Protein AF-A0A1M5YAW7-F1 (afdb_monomer_lite)

Foldseek 3Di:
DVVVVVVVVVVVVVVCVVPVPPPVPDDDDDPDPPCPDPVVLLVCCLVVVPPVSVLVVLVVLLVLVVVLVLLVVLLQDDLVVADFDFDFPPQFPPDWAADQVVQLVVLLVSLCVPHVVCLLVSLLVSLVVSCVRRPPLLLDDDCDPPRSQNVSQVSQLVVQVVSQVVVCVVVVNLDHDDPCLSDGDQDQPCPDVLLVLSVCSVCVSPDPLSVQLVVQDDDSVVLSVVWAKDQDPVPRTIHTGPSSRSSVVNSVSSSVSSNCSQVPPCRHNSNSSVSSVVVSVVSRSVVVVVSVVVVVVSSD

Secondary structure (DSSP, 8-state):
--HHHHHHHHHHHHHHHHSSTTGGGT--S--------HHHHHHHHHHH--HHHHHHHHHHHTTHHHHHHHHHHHS---GGG-PPP----TTTTT--BSSHHHHHHHHHHHHHHHTGGGHHHHHHHHHHHHIIIIIHHHH---SSTT-HHHHHHHHHHHHHHHHHHHHHHHTTTSS---GGGG-------SSSTT-HHHHHHHTTTTSHHHHHHHHHSPPGGGGGGGSEEEE-TTT--EEEE-HHHHHHHHHHHHHHHHHHHHT-TTTSHHHHHHHHHHHHHHHHHHHHHHHHHHHHHH--

pLDDT: mean 77.39, std 19.82, range [23.66, 96.44]

Radius of gyration: 29.36 Å; chains: 1; bounding box: 66×38×88 Å

Sequence (300 aa):
MLEVIMESEQSTIDDCMFRGECLNGIFGDGNEEIAIDMSDYIVSYLKNRNKEDLLGYIGRSIEGPKILESISKSSIFRGEEYVTPTYNGVDEWRFKYESYQAAMQGGLDEFNKLIYSRRESIIESILAQYKHKCMRSYLYYDEVKGNLYFDINEKIKKTLTTLRLYINNLTNGKIVLEDSFNEFVVKPNFEEAECSGINKLRKLEEGDFKKRILSGLEDISWYDIFIDVDQDRDTGLYCYGHLDKVCRYFGDHIIMEIDKALNDANHGVNALLVETFDKFNEDIRNELELKFRIIDNYLK

Organism: NCBI:txid1121306

Structure (mmCIF, N/CA/C/O backbone):
data_AF-A0A1M5YAW7-F1
#
_entry.id   AF-A0A1M5YAW7-F1
#
loop_
_atom_site.group_PDB
_atom_site.id
_atom_site.type_symbol
_atom_site.label_atom_id
_atom_site.label_alt_id
_atom_site.label_comp_id
_atom_site.label_asym_id
_atom_site.label_entity_id
_atom_site.label_seq_id
_atom_site.pdbx_PDB_ins_code
_atom_site.Cartn_x
_atom_site.Cartn_y
_atom_site.Cartn_z
_atom_site.occupancy
_atom_site.B_iso_or_equiv
_atom_site.auth_seq_id
_atom_site.auth_comp_id
_atom_site.auth_asym_id
_atom_site.auth_atom_id
_atom_site.pdbx_PDB_model_num
ATOM 1 N N . MET A 1 1 ? 3.749 24.441 48.014 1.00 40.81 1 MET A N 1
ATOM 2 C CA . MET A 1 1 ? 5.036 24.179 47.321 1.00 40.81 1 MET A CA 1
ATOM 3 C C . MET A 1 1 ? 5.207 22.706 46.939 1.00 40.81 1 MET A C 1
ATOM 5 O O . MET A 1 1 ? 5.886 22.452 45.962 1.00 40.81 1 MET A O 1
ATOM 9 N N . LEU A 1 2 ? 4.554 21.760 47.636 1.00 23.66 2 LEU A N 1
ATOM 10 C CA . LEU A 1 2 ? 4.441 20.351 47.216 1.00 23.66 2 LEU A CA 1
ATOM 11 C C . LEU A 1 2 ? 3.305 20.089 46.201 1.00 23.66 2 LEU A C 1
ATOM 13 O O . LEU A 1 2 ? 3.410 19.157 45.421 1.00 23.66 2 LEU A O 1
ATOM 17 N N . GLU A 1 3 ? 2.276 20.942 46.136 1.00 26.42 3 GLU A N 1
ATOM 18 C CA . GLU A 1 3 ? 1.172 20.799 45.160 1.00 26.42 3 GLU A CA 1
ATOM 19 C C . GLU A 1 3 ? 1.549 21.176 43.718 1.00 26.42 3 GLU A C 1
ATOM 21 O O . GLU A 1 3 ? 0.963 20.661 42.779 1.00 26.42 3 GLU A O 1
ATOM 26 N N . VAL A 1 4 ? 2.576 22.009 43.515 1.00 30.44 4 VAL A N 1
ATOM 27 C CA . VAL A 1 4 ? 2.958 22.488 42.168 1.00 30.44 4 VAL A CA 1
ATOM 28 C C . VAL A 1 4 ? 3.846 21.481 41.420 1.00 30.44 4 VAL A C 1
ATOM 30 O O . VAL A 1 4 ? 3.965 21.551 40.204 1.00 30.44 4 VAL A O 1
ATOM 33 N N . ILE A 1 5 ? 4.449 20.517 42.125 1.00 30.25 5 ILE A N 1
ATOM 34 C CA . ILE A 1 5 ? 5.308 19.489 41.510 1.00 30.25 5 ILE A CA 1
ATOM 35 C C . ILE A 1 5 ? 4.466 18.297 41.014 1.00 30.25 5 ILE A C 1
ATOM 37 O O . ILE A 1 5 ? 4.790 17.702 39.991 1.00 30.25 5 ILE A O 1
ATOM 41 N N . MET A 1 6 ? 3.330 18.009 41.662 1.00 29.33 6 MET A N 1
ATOM 42 C CA . MET A 1 6 ? 2.438 16.915 41.255 1.00 29.33 6 MET A CA 1
ATOM 43 C C . MET A 1 6 ? 1.630 17.225 39.985 1.00 29.33 6 MET A C 1
ATOM 45 O O . MET A 1 6 ? 1.402 16.328 39.179 1.00 29.33 6 MET A O 1
ATOM 49 N N . GLU A 1 7 ? 1.248 18.483 39.752 1.00 34.22 7 GLU A N 1
ATOM 50 C CA . GLU A 1 7 ? 0.507 18.855 38.535 1.00 34.22 7 GLU A CA 1
ATOM 51 C C . GLU A 1 7 ? 1.392 18.867 37.277 1.00 34.22 7 GLU A C 1
ATOM 53 O O . GLU A 1 7 ? 0.901 18.598 36.181 1.00 34.22 7 GLU A O 1
ATOM 58 N N . SER A 1 8 ? 2.707 19.095 37.412 1.00 32.06 8 SER A N 1
ATOM 59 C CA . SER A 1 8 ? 3.619 19.032 36.261 1.00 32.06 8 SER A CA 1
ATOM 60 C C . SER A 1 8 ? 3.955 17.598 35.841 1.00 32.06 8 SER A C 1
ATOM 62 O O . SER A 1 8 ? 4.141 17.336 34.656 1.00 32.06 8 SER A O 1
ATOM 64 N N . GLU A 1 9 ? 3.992 16.647 36.780 1.00 29.66 9 GLU A N 1
ATOM 65 C CA . GLU A 1 9 ? 4.301 15.244 36.469 1.00 29.66 9 GLU A CA 1
ATOM 66 C C . GLU A 1 9 ? 3.091 14.503 35.874 1.00 29.66 9 GLU A C 1
ATOM 68 O O . GLU A 1 9 ? 3.264 13.723 34.938 1.00 29.66 9 GLU A O 1
ATOM 73 N N . GLN A 1 10 ? 1.864 14.820 36.307 1.00 35.00 10 GLN A N 1
ATOM 74 C CA . GLN A 1 10 ? 0.637 14.224 35.757 1.00 35.00 10 GLN A CA 1
ATOM 75 C C . GLN A 1 10 ? 0.429 14.590 34.275 1.00 35.00 10 GLN A C 1
ATOM 77 O O . GLN A 1 10 ? 0.193 13.712 33.451 1.00 35.00 10 GLN A O 1
ATOM 82 N N . SER A 1 11 ? 0.644 15.861 33.911 1.00 35.50 11 SER A N 1
ATOM 83 C CA . SER A 1 11 ? 0.565 16.329 32.517 1.00 35.50 11 SER A CA 1
ATOM 84 C C . SER A 1 11 ? 1.584 15.650 31.600 1.00 35.50 11 SER A C 1
ATOM 86 O O . SER A 1 11 ? 1.314 15.483 30.415 1.00 35.50 11 SER A O 1
ATOM 88 N N . THR A 1 12 ? 2.749 15.265 32.128 1.00 34.69 12 THR A N 1
ATOM 89 C CA . THR A 1 12 ? 3.796 14.621 31.322 1.00 34.69 12 THR A CA 1
ATOM 90 C C . THR A 1 12 ? 3.540 13.117 31.175 1.00 34.69 12 THR A C 1
ATOM 92 O O . THR A 1 12 ? 3.910 12.523 30.169 1.00 34.69 12 THR A O 1
ATOM 95 N N . ILE A 1 13 ? 2.869 12.492 32.148 1.00 31.97 13 ILE A N 1
ATOM 96 C CA . ILE A 1 13 ? 2.453 11.083 32.089 1.00 31.97 13 ILE A CA 1
ATOM 97 C C . ILE A 1 13 ? 1.266 10.901 31.135 1.00 31.97 13 ILE A C 1
ATOM 99 O O . ILE A 1 13 ? 1.257 9.942 30.359 1.00 31.97 13 ILE A O 1
ATOM 103 N N . ASP A 1 14 ? 0.321 11.841 31.136 1.00 34.03 14 ASP A N 1
ATOM 104 C CA . ASP A 1 14 ? -0.835 11.815 30.239 1.00 34.03 14 ASP A CA 1
ATOM 105 C C . ASP A 1 14 ? -0.417 12.022 28.769 1.00 34.03 14 ASP A C 1
ATOM 107 O O . ASP A 1 14 ? -0.911 11.309 27.896 1.00 34.03 14 ASP A O 1
ATOM 111 N N . ASP A 1 15 ? 0.582 12.873 28.491 1.00 32.06 15 ASP A N 1
ATOM 112 C CA . ASP A 1 15 ? 1.146 13.040 27.138 1.00 32.06 15 ASP A CA 1
ATOM 113 C C . ASP A 1 15 ? 2.043 11.860 26.701 1.00 32.06 15 ASP A C 1
ATOM 115 O O . ASP A 1 15 ? 2.038 11.465 25.530 1.00 32.06 15 ASP A O 1
ATOM 119 N N . CYS A 1 16 ? 2.788 11.237 27.624 1.00 29.78 16 CYS A N 1
ATOM 120 C CA . CYS A 1 16 ? 3.664 10.097 27.317 1.00 29.78 16 CYS A CA 1
ATOM 121 C C . CYS A 1 16 ? 2.900 8.781 27.085 1.00 29.78 16 CYS A C 1
ATOM 123 O O . CYS A 1 16 ? 3.338 7.953 26.281 1.00 29.78 16 CYS A O 1
ATOM 125 N N . MET A 1 17 ? 1.745 8.583 27.732 1.00 34.00 17 MET A N 1
ATOM 126 C CA . MET A 1 17 ? 0.842 7.465 27.413 1.00 34.00 17 MET A CA 1
ATOM 127 C C . MET A 1 17 ? 0.119 7.657 26.070 1.00 34.00 17 MET A C 1
ATOM 129 O O . MET A 1 17 ? -0.308 6.672 25.468 1.00 34.00 17 MET A O 1
ATOM 133 N N . PHE A 1 18 ? 0.038 8.893 25.568 1.00 34.88 18 PHE A N 1
ATOM 134 C CA . PHE A 1 18 ? -0.664 9.243 24.331 1.00 34.88 18 PHE A CA 1
ATOM 135 C C . PHE A 1 18 ? 0.151 9.045 23.042 1.00 34.88 18 PHE A C 1
ATOM 137 O O . PHE A 1 18 ? -0.439 8.979 21.969 1.00 34.88 18 PHE A O 1
ATOM 144 N N . ARG A 1 19 ? 1.487 8.921 23.115 1.00 32.38 19 ARG A N 1
ATOM 145 C CA . ARG A 1 19 ? 2.361 8.778 21.925 1.00 32.38 19 ARG A CA 1
ATOM 146 C C . ARG A 1 19 ? 3.026 7.414 21.751 1.00 32.38 19 ARG A C 1
ATOM 148 O O . ARG A 1 19 ? 3.725 7.200 20.770 1.00 32.38 19 ARG A O 1
ATOM 155 N N . GLY A 1 20 ? 2.851 6.484 22.688 1.00 35.81 20 GLY A N 1
ATOM 156 C CA . GLY A 1 20 ? 3.487 5.161 22.609 1.00 35.81 20 GLY A CA 1
ATOM 157 C C . GLY A 1 20 ? 5.023 5.166 22.732 1.00 35.81 20 GLY A C 1
ATOM 158 O O . GLY A 1 20 ? 5.642 4.117 22.584 1.00 35.81 20 GLY A O 1
ATOM 159 N N . GLU A 1 21 ? 5.656 6.301 23.045 1.00 33.25 21 GLU A N 1
ATOM 160 C CA . GLU A 1 21 ? 7.123 6.442 23.032 1.00 33.25 21 GLU A CA 1
ATOM 161 C C . GLU A 1 21 ? 7.819 5.984 24.333 1.00 33.25 21 GLU A C 1
ATOM 163 O O . GLU A 1 21 ? 9.039 5.825 24.353 1.00 33.25 21 GLU A O 1
ATOM 168 N N . CYS A 1 22 ? 7.086 5.683 25.414 1.00 31.61 22 CYS A N 1
ATOM 169 C CA . CYS A 1 22 ? 7.689 5.312 26.707 1.00 31.61 22 CYS A CA 1
ATOM 170 C C . CYS A 1 22 ? 7.663 3.817 27.076 1.00 31.61 22 CYS A C 1
ATOM 172 O O . CYS A 1 22 ? 8.074 3.470 28.183 1.00 31.61 22 CYS A O 1
ATOM 174 N N . LEU A 1 23 ? 7.242 2.902 26.196 1.00 34.38 23 LEU A N 1
ATOM 175 C CA . LEU A 1 23 ? 7.190 1.472 26.557 1.00 34.38 23 LEU A CA 1
ATOM 176 C C . LEU A 1 23 ? 8.491 0.689 26.310 1.00 34.38 23 LEU A C 1
ATOM 178 O O . LEU A 1 23 ? 8.625 -0.420 26.819 1.00 34.38 23 LEU A O 1
ATOM 182 N N . ASN A 1 24 ? 9.494 1.274 25.649 1.00 32.72 24 ASN A N 1
ATOM 183 C CA . ASN A 1 24 ? 10.768 0.587 25.383 1.00 32.72 24 ASN A CA 1
ATOM 184 C C . ASN A 1 24 ? 11.745 0.554 26.579 1.00 32.72 24 ASN A C 1
ATOM 186 O O . ASN A 1 24 ? 12.824 -0.019 26.460 1.00 32.72 24 ASN A O 1
ATOM 190 N N . GLY A 1 25 ? 11.408 1.166 27.722 1.00 26.44 25 GLY A N 1
ATOM 191 C CA . GLY A 1 25 ? 12.342 1.328 28.847 1.00 26.44 25 GLY A CA 1
ATOM 192 C C . GLY A 1 25 ? 12.039 0.547 30.129 1.00 26.44 25 GLY A C 1
ATOM 193 O O . GLY A 1 25 ? 12.879 0.556 31.024 1.00 26.44 25 GLY A O 1
ATOM 194 N N . ILE A 1 26 ? 10.866 -0.087 30.268 1.00 30.44 26 ILE A N 1
ATOM 195 C CA . ILE A 1 26 ? 10.408 -0.604 31.581 1.00 30.44 26 ILE A CA 1
ATOM 196 C C . ILE A 1 26 ? 10.205 -2.126 31.614 1.00 30.44 26 ILE A C 1
ATOM 198 O O . ILE A 1 26 ? 10.257 -2.715 32.691 1.00 30.44 26 ILE A O 1
ATOM 202 N N . PHE A 1 27 ? 10.085 -2.802 30.471 1.00 30.38 27 PHE A N 1
ATOM 203 C CA . PHE A 1 27 ? 9.931 -4.258 30.449 1.00 30.38 27 PHE A CA 1
ATOM 204 C C . PHE A 1 27 ? 11.017 -4.888 29.585 1.00 30.38 27 PHE A C 1
ATOM 206 O O . PHE A 1 27 ? 10.951 -4.882 28.360 1.00 30.38 27 PHE A O 1
ATOM 213 N N . GLY A 1 28 ? 12.053 -5.386 30.264 1.00 26.25 28 GLY A N 1
ATOM 214 C CA . GLY A 1 28 ? 13.017 -6.299 29.669 1.00 26.25 28 GLY A CA 1
ATOM 215 C C . GLY A 1 28 ? 12.328 -7.572 29.184 1.00 26.25 28 GLY A C 1
ATOM 216 O O . GLY A 1 28 ? 11.285 -7.959 29.711 1.00 26.25 28 GLY A O 1
ATOM 217 N N . ASP A 1 29 ? 12.938 -8.190 28.175 1.00 30.23 29 ASP A N 1
ATOM 218 C CA . ASP A 1 29 ? 12.544 -9.454 27.555 1.00 30.23 29 ASP A CA 1
ATOM 219 C C . ASP A 1 29 ? 11.967 -10.455 28.568 1.00 30.23 29 ASP A C 1
ATOM 221 O O . ASP A 1 29 ? 12.687 -11.061 29.364 1.00 30.23 29 ASP A O 1
ATOM 225 N N . GLY A 1 30 ? 10.648 -10.631 28.539 1.00 26.30 30 GLY A N 1
ATOM 226 C CA . GLY A 1 30 ? 9.954 -11.488 29.488 1.00 26.30 30 GLY A CA 1
ATOM 227 C C . GLY A 1 30 ? 8.500 -11.691 29.101 1.00 26.30 30 GLY A C 1
ATOM 228 O O . GLY A 1 30 ? 7.632 -10.898 29.448 1.00 26.30 30 GLY A O 1
ATOM 229 N N . ASN A 1 31 ? 8.242 -12.782 28.382 1.00 31.84 31 ASN A N 1
ATOM 230 C CA . ASN A 1 31 ? 6.915 -13.358 28.206 1.00 31.84 31 ASN A CA 1
ATOM 231 C C . ASN A 1 31 ? 6.328 -13.751 29.574 1.00 31.84 31 ASN A C 1
ATOM 233 O O . ASN A 1 31 ? 6.502 -14.887 30.007 1.00 31.84 31 ASN A O 1
ATOM 237 N N . GLU A 1 32 ? 5.603 -12.852 30.231 1.00 26.75 32 GLU A N 1
ATOM 238 C CA . GLU A 1 32 ? 4.613 -13.222 31.241 1.00 26.75 32 GLU A CA 1
ATOM 239 C C . GLU A 1 32 ? 3.296 -12.524 30.914 1.00 26.75 32 GLU A C 1
ATOM 241 O O . GLU A 1 32 ? 3.130 -11.311 31.030 1.00 26.75 32 GLU A O 1
ATOM 246 N N . GLU A 1 33 ? 2.349 -13.327 30.442 1.00 32.12 33 GLU A N 1
ATOM 247 C CA . GLU A 1 33 ? 0.954 -12.962 30.268 1.00 32.12 33 GLU A CA 1
ATOM 248 C C . GLU A 1 33 ? 0.366 -12.748 31.672 1.00 32.12 33 GLU A C 1
ATOM 250 O O . GLU A 1 33 ? -0.117 -13.679 32.316 1.00 32.12 33 GLU A O 1
ATOM 255 N N . ILE A 1 34 ? 0.487 -11.527 32.205 1.00 29.44 34 ILE A N 1
ATOM 256 C CA . ILE A 1 34 ? -0.138 -11.162 33.477 1.00 29.44 34 ILE A CA 1
ATOM 257 C C . ILE A 1 34 ? -1.650 -11.131 33.236 1.00 29.44 34 ILE A C 1
ATOM 259 O O . ILE A 1 34 ? -2.221 -10.122 32.820 1.00 29.44 34 ILE A O 1
ATOM 263 N N . ALA A 1 35 ? -2.303 -12.262 33.488 1.00 30.39 35 ALA A N 1
ATOM 264 C CA . ALA A 1 35 ? -3.747 -12.357 33.615 1.00 30.39 35 ALA A CA 1
ATOM 265 C C . ALA A 1 35 ? -4.180 -11.594 34.878 1.00 30.39 35 ALA A C 1
ATOM 267 O O . ALA A 1 35 ? -4.386 -12.182 35.938 1.00 30.39 35 ALA A O 1
ATOM 268 N N . ILE A 1 36 ? -4.269 -10.265 34.785 1.00 40.12 36 ILE A N 1
ATOM 269 C CA . ILE A 1 36 ? -4.920 -9.457 35.815 1.00 40.12 36 ILE A CA 1
ATOM 270 C C . ILE A 1 36 ? -6.416 -9.765 35.732 1.00 40.12 36 ILE A C 1
ATOM 272 O O . ILE A 1 36 ? -7.036 -9.587 34.679 1.00 40.12 36 ILE A O 1
ATOM 276 N N . ASP A 1 37 ? -6.971 -10.278 36.828 1.00 50.28 37 ASP A N 1
ATOM 277 C CA . ASP A 1 37 ? -8.366 -10.688 36.925 1.00 50.28 37 ASP A CA 1
ATOM 278 C C . ASP A 1 37 ? -9.288 -9.499 36.601 1.00 50.28 37 ASP A C 1
ATOM 280 O O . ASP A 1 37 ? -9.206 -8.425 37.201 1.00 50.28 37 ASP A O 1
ATOM 284 N N . MET A 1 38 ? -10.186 -9.696 35.632 1.00 50.09 38 MET A N 1
ATOM 285 C CA . MET A 1 38 ? -11.215 -8.729 35.237 1.00 50.09 38 MET A CA 1
ATOM 286 C C . MET A 1 38 ? -12.065 -8.293 36.446 1.00 50.09 38 MET A C 1
ATOM 288 O O . MET A 1 38 ? -12.616 -7.189 36.455 1.00 50.09 38 MET A O 1
ATOM 292 N N . SER A 1 39 ? -12.133 -9.139 37.483 1.00 54.78 39 SER A N 1
ATOM 293 C CA . SER A 1 39 ? -12.811 -8.850 38.741 1.00 54.78 39 SER A CA 1
ATOM 294 C C . SER A 1 39 ? -12.251 -7.612 39.450 1.00 54.78 39 SER A C 1
ATOM 296 O O . SER A 1 39 ? -13.047 -6.781 39.879 1.00 54.78 39 SER A O 1
ATOM 298 N N . ASP A 1 40 ? -10.933 -7.399 39.488 1.00 57.81 40 ASP A N 1
ATOM 299 C CA . ASP A 1 40 ? -10.325 -6.279 40.219 1.00 57.81 40 ASP A CA 1
ATOM 300 C C . ASP A 1 40 ? -10.602 -4.928 39.545 1.00 57.81 40 ASP A C 1
ATOM 302 O O . ASP A 1 40 ? -10.916 -3.946 40.222 1.00 57.81 40 ASP A O 1
ATOM 306 N N . TYR A 1 41 ? -10.584 -4.877 38.208 1.00 60.03 41 TYR A N 1
ATOM 307 C CA . TYR A 1 41 ? -10.910 -3.665 37.443 1.00 60.03 41 TYR A CA 1
ATOM 308 C C . TYR A 1 41 ? -12.395 -3.315 37.515 1.00 60.03 41 TYR A C 1
ATOM 310 O O . TYR A 1 41 ? -12.749 -2.156 37.733 1.00 60.03 41 TYR A O 1
ATOM 318 N N . ILE A 1 42 ? -13.275 -4.312 37.381 1.00 57.78 42 ILE A N 1
ATOM 319 C CA . ILE A 1 42 ? -14.723 -4.108 37.502 1.00 57.78 42 ILE A CA 1
ATOM 320 C C . ILE A 1 42 ? -15.077 -3.693 38.933 1.00 57.78 42 ILE A C 1
ATOM 322 O O . ILE A 1 42 ? -15.871 -2.777 39.133 1.00 57.78 42 ILE A O 1
ATOM 326 N N . VAL A 1 43 ? -14.464 -4.321 39.938 1.00 57.94 43 VAL A N 1
ATOM 327 C CA . VAL A 1 43 ? -14.668 -3.977 41.348 1.00 57.94 43 VAL A CA 1
ATOM 328 C C . VAL A 1 43 ? -14.109 -2.589 41.666 1.00 57.94 43 VAL A C 1
ATOM 330 O O . VAL A 1 43 ? -14.783 -1.843 42.373 1.00 57.94 43 VAL A O 1
ATOM 333 N N . SER A 1 44 ? -12.943 -2.203 41.134 1.00 61.84 44 SER A N 1
ATOM 334 C CA . SER A 1 44 ? -12.414 -0.834 41.255 1.00 61.84 44 SER A CA 1
ATOM 335 C C . SER A 1 44 ? -13.356 0.180 40.609 1.00 61.84 44 SER A C 1
ATOM 337 O O . SER A 1 44 ? -13.733 1.149 41.262 1.00 61.84 44 SER A O 1
ATOM 339 N N . TYR A 1 45 ? -13.824 -0.059 39.380 1.00 62.28 45 TYR A N 1
ATOM 340 C CA . TYR A 1 45 ? -14.782 0.827 38.712 1.00 62.28 45 TYR A CA 1
ATOM 341 C C . TYR A 1 45 ? -16.086 0.958 39.509 1.00 62.28 45 TYR A C 1
ATOM 343 O O . TYR A 1 45 ? -16.546 2.067 39.762 1.00 62.28 45 TYR A O 1
ATOM 351 N N . LEU A 1 46 ? -16.656 -0.146 39.990 1.00 61.22 46 LEU A N 1
ATOM 352 C CA . LEU A 1 46 ? -17.890 -0.107 40.777 1.00 61.22 46 LEU A CA 1
ATOM 353 C C . LEU A 1 46 ? -17.708 0.562 42.148 1.00 61.22 46 LEU A C 1
ATOM 355 O O . LEU A 1 46 ? -18.639 1.198 42.638 1.00 61.22 46 LEU A O 1
ATOM 359 N N . LYS A 1 47 ? -16.531 0.435 42.774 1.00 61.81 47 LYS A N 1
ATOM 360 C CA . LYS A 1 47 ? -16.235 1.040 44.085 1.00 61.81 47 LYS A CA 1
ATOM 361 C C . LYS A 1 47 ? -15.831 2.509 43.993 1.00 61.81 47 LYS A C 1
ATOM 363 O O . LYS A 1 47 ? -16.250 3.303 44.828 1.00 61.81 47 LYS A O 1
ATOM 368 N N . ASN A 1 48 ? -15.030 2.860 42.993 1.00 63.56 48 ASN A N 1
ATOM 369 C CA . ASN A 1 48 ? -14.350 4.151 42.891 1.00 63.56 48 ASN A CA 1
ATOM 370 C C . ASN A 1 48 ? -14.892 5.025 41.752 1.00 63.56 48 ASN A C 1
ATOM 372 O O . ASN A 1 48 ? -14.462 6.165 41.613 1.00 63.56 48 ASN A O 1
ATOM 376 N N . ARG A 1 49 ? -15.810 4.502 40.923 1.00 60.56 49 ARG A N 1
ATOM 377 C CA . ARG A 1 49 ? -16.289 5.133 39.677 1.00 60.56 49 ARG A CA 1
ATOM 378 C C . ARG A 1 49 ? -15.153 5.562 38.744 1.00 60.56 49 ARG A C 1
ATOM 380 O O . ARG A 1 49 ? -15.296 6.515 37.982 1.00 60.56 49 ARG A O 1
ATOM 387 N N . ASN A 1 50 ? -14.019 4.861 38.795 1.00 65.69 50 ASN A N 1
ATOM 388 C CA . ASN A 1 50 ? -12.871 5.190 37.963 1.00 65.69 50 ASN A CA 1
ATOM 389 C C . ASN A 1 50 ? -13.065 4.644 36.543 1.00 65.69 50 ASN A C 1
ATOM 391 O O . ASN A 1 50 ? -12.652 3.531 36.219 1.00 65.69 50 ASN A O 1
ATOM 395 N N . LYS A 1 51 ? -13.759 5.423 35.711 1.00 63.62 51 LYS A N 1
ATOM 396 C CA . LYS A 1 51 ? -14.049 5.115 34.303 1.00 63.62 51 LYS A CA 1
ATOM 397 C C . LYS A 1 51 ? -12.774 4.842 33.492 1.00 63.62 51 LYS A C 1
ATOM 399 O O . LYS A 1 51 ? -12.802 3.983 32.611 1.00 63.62 51 LYS A O 1
ATOM 404 N N . GLU A 1 52 ? -11.669 5.505 33.828 1.00 65.88 52 GLU A N 1
ATOM 405 C CA . GLU A 1 52 ? -10.383 5.351 33.138 1.00 65.88 52 GLU A CA 1
ATOM 406 C C . GLU A 1 52 ? -9.759 3.968 33.359 1.00 65.88 52 GLU A C 1
ATOM 408 O O . GLU A 1 52 ? -9.186 3.398 32.434 1.00 65.88 52 GLU A O 1
ATOM 413 N N . ASP A 1 53 ? -9.952 3.352 34.530 1.00 65.94 53 ASP A N 1
ATOM 414 C CA . ASP A 1 53 ? -9.457 1.993 34.799 1.00 65.94 53 ASP A CA 1
ATOM 415 C C . ASP A 1 53 ? -10.145 0.950 33.904 1.00 65.94 53 ASP A C 1
ATOM 417 O O . ASP A 1 53 ? -9.506 0.022 33.394 1.00 65.94 53 ASP A O 1
ATOM 421 N N . LEU A 1 54 ? -11.456 1.112 33.694 1.00 63.47 54 LEU A N 1
ATOM 422 C CA . LEU A 1 54 ? -12.272 0.198 32.897 1.00 63.47 54 LEU A CA 1
ATOM 423 C C . LEU A 1 54 ? -12.070 0.432 31.391 1.00 63.47 54 LEU A C 1
ATOM 425 O O . LEU A 1 54 ? -11.900 -0.534 30.647 1.00 63.47 54 LEU A O 1
ATOM 429 N N . LEU A 1 55 ? -12.016 1.695 30.945 1.00 65.44 55 LEU A N 1
ATOM 430 C CA . LEU A 1 55 ? -11.619 2.049 29.576 1.00 65.44 55 LEU A CA 1
ATOM 431 C C . LEU A 1 55 ? -10.203 1.553 29.270 1.00 65.44 55 LEU A C 1
ATOM 433 O O . LEU A 1 55 ? -9.979 0.964 28.215 1.00 65.44 55 LEU A O 1
ATOM 437 N N . GLY A 1 56 ? -9.271 1.705 30.212 1.00 66.62 56 GLY A N 1
ATOM 438 C CA . GLY A 1 56 ? -7.913 1.183 30.107 1.00 66.62 56 GLY A CA 1
ATOM 439 C C . GLY A 1 56 ? -7.875 -0.343 30.026 1.00 66.62 56 GLY A C 1
ATOM 440 O O . GLY A 1 56 ? -7.105 -0.899 29.247 1.00 66.62 56 GLY A O 1
ATOM 441 N N . TYR A 1 57 ? -8.724 -1.055 30.774 1.00 68.12 57 TYR A N 1
ATOM 442 C CA . TYR A 1 57 ? -8.847 -2.510 30.657 1.00 68.12 57 TYR A CA 1
ATOM 443 C C . TYR A 1 57 ? -9.382 -2.942 29.286 1.00 68.12 57 TYR A C 1
ATOM 445 O O . TYR A 1 57 ? -8.771 -3.796 28.641 1.00 68.12 57 TYR A O 1
ATOM 453 N N . ILE A 1 58 ? -10.479 -2.345 28.805 1.00 65.19 58 ILE A N 1
ATOM 454 C CA . ILE A 1 58 ? -11.028 -2.678 27.480 1.00 65.19 58 ILE A CA 1
ATOM 455 C C . ILE A 1 58 ? -10.027 -2.301 26.379 1.00 65.19 58 ILE A C 1
ATOM 457 O O . ILE A 1 58 ? -9.770 -3.114 25.495 1.00 65.19 58 ILE A O 1
ATOM 461 N N . GLY A 1 59 ? -9.379 -1.139 26.482 1.00 65.06 59 GLY A N 1
ATOM 462 C CA . GLY A 1 59 ? -8.312 -0.705 25.577 1.00 65.06 59 GLY A CA 1
ATOM 463 C C . GLY A 1 59 ? -7.135 -1.686 25.531 1.00 65.06 59 GLY A C 1
ATOM 464 O O . GLY A 1 59 ? -6.693 -2.069 24.448 1.00 65.06 59 GLY A O 1
ATOM 465 N N . ARG A 1 60 ? -6.680 -2.188 26.689 1.00 66.19 60 ARG A N 1
ATOM 466 C CA . ARG A 1 60 ? -5.664 -3.256 26.771 1.00 66.19 60 ARG A CA 1
ATOM 467 C C . ARG A 1 60 ? -6.150 -4.572 26.159 1.00 66.19 60 ARG A C 1
ATOM 469 O O . ARG A 1 60 ? -5.385 -5.247 25.477 1.00 66.19 60 ARG A O 1
ATOM 476 N N . SER A 1 61 ? -7.426 -4.907 26.349 1.00 62.75 61 SER A N 1
ATOM 477 C CA . SER A 1 61 ? -8.053 -6.130 25.820 1.00 62.75 61 SER A CA 1
ATOM 478 C C . SER A 1 61 ? -8.161 -6.141 24.289 1.00 62.75 61 SER A C 1
ATOM 480 O 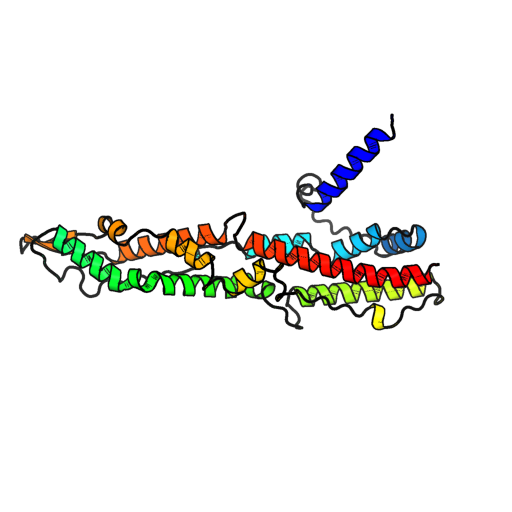O . SER A 1 61 ? -8.243 -7.207 23.679 1.00 62.75 61 SER A O 1
ATOM 482 N N . ILE A 1 62 ? -8.156 -4.963 23.658 1.00 65.69 62 ILE A N 1
ATOM 483 C CA . ILE A 1 62 ? -8.206 -4.804 22.197 1.00 65.69 62 ILE A CA 1
ATOM 484 C C . ILE A 1 62 ? -6.824 -5.047 21.550 1.00 65.69 62 ILE A C 1
ATOM 486 O O . ILE A 1 62 ? -6.740 -5.186 20.335 1.00 65.69 62 ILE A O 1
ATOM 490 N N . GLU A 1 63 ? -5.749 -5.210 22.335 1.00 69.69 63 GLU A N 1
ATOM 491 C CA . GLU A 1 63 ? -4.375 -5.422 21.842 1.00 69.69 63 GLU A CA 1
ATOM 492 C C . GLU A 1 63 ? -3.876 -4.305 20.903 1.00 69.69 63 GLU A C 1
ATOM 494 O O . GLU A 1 63 ? -3.043 -4.553 20.032 1.00 69.69 63 GLU A O 1
ATOM 499 N N . GLY A 1 64 ? -4.355 -3.067 21.085 1.00 67.12 64 GLY A N 1
ATOM 500 C CA . GLY A 1 64 ? -4.032 -1.915 20.227 1.00 67.12 64 GLY A CA 1
ATOM 501 C C . GLY A 1 64 ? -2.541 -1.776 19.870 1.00 67.12 64 GLY A C 1
ATOM 502 O O . GLY A 1 64 ? -2.225 -1.711 18.682 1.00 67.12 64 GLY A O 1
ATOM 503 N N . PRO A 1 65 ? -1.607 -1.847 20.843 1.00 65.12 65 PRO A N 1
ATOM 504 C CA . PRO A 1 65 ? -0.170 -1.818 20.559 1.00 65.12 65 PRO A CA 1
ATOM 505 C C . PRO A 1 65 ? 0.316 -2.952 19.640 1.00 65.12 65 PRO A C 1
ATOM 507 O O . PRO A 1 65 ? 1.120 -2.708 18.745 1.00 65.12 65 PRO A O 1
ATOM 510 N N . LYS A 1 66 ? -0.207 -4.179 19.796 1.00 75.38 66 LYS A N 1
ATOM 511 C CA . LYS A 1 66 ? 0.154 -5.316 18.927 1.00 75.38 66 LYS A CA 1
ATOM 512 C C . LYS A 1 66 ? -0.402 -5.143 17.513 1.00 75.38 66 LYS A C 1
ATOM 514 O O . LYS A 1 66 ? 0.229 -5.563 16.545 1.00 75.38 66 LYS A O 1
ATOM 519 N N . ILE A 1 67 ? -1.583 -4.534 17.379 1.00 75.12 67 ILE A N 1
ATOM 520 C CA . ILE A 1 67 ? -2.191 -4.245 16.074 1.00 75.12 67 ILE A CA 1
ATOM 521 C C . ILE A 1 67 ? -1.374 -3.184 15.336 1.00 75.12 67 ILE A C 1
ATOM 523 O O . ILE A 1 67 ? -1.044 -3.389 14.170 1.00 75.12 67 ILE A O 1
ATOM 527 N N . LEU A 1 68 ? -0.989 -2.102 16.016 1.00 76.44 68 LEU A N 1
ATOM 528 C CA . LEU A 1 68 ? -0.117 -1.070 15.451 1.00 76.44 68 LEU A CA 1
ATOM 529 C C . LEU A 1 68 ? 1.248 -1.642 15.046 1.00 76.44 68 LEU A C 1
ATOM 531 O O . LEU A 1 68 ? 1.718 -1.390 13.940 1.00 76.44 68 LEU A O 1
ATOM 535 N N . GLU A 1 69 ? 1.850 -2.494 15.878 1.00 77.56 69 GLU A N 1
ATOM 536 C CA . GLU A 1 69 ? 3.087 -3.198 15.527 1.00 77.56 69 GLU A CA 1
ATOM 537 C C . GLU A 1 69 ? 2.906 -4.097 14.288 1.00 77.56 69 GLU A C 1
ATOM 539 O O . GLU A 1 69 ? 3.764 -4.135 13.402 1.00 77.56 69 GLU A O 1
ATOM 544 N N . SER A 1 70 ? 1.774 -4.801 14.189 1.00 79.81 70 SER A N 1
ATOM 545 C CA . SER A 1 70 ? 1.434 -5.629 13.029 1.00 79.81 70 SER A CA 1
ATOM 546 C C . SER A 1 70 ? 1.245 -4.797 11.757 1.00 79.81 70 SER A C 1
ATOM 548 O O . SER A 1 70 ? 1.766 -5.183 10.707 1.00 79.81 70 SER A O 1
ATOM 550 N N . ILE A 1 71 ? 0.572 -3.645 11.844 1.00 81.69 71 ILE A N 1
ATOM 551 C CA . ILE A 1 71 ? 0.448 -2.672 10.748 1.00 81.69 71 ILE A CA 1
ATOM 552 C C . ILE A 1 71 ? 1.843 -2.221 10.312 1.00 81.69 71 ILE A C 1
ATOM 554 O O . ILE A 1 71 ? 2.175 -2.301 9.129 1.00 81.69 71 ILE A O 1
ATOM 558 N N . SER A 1 72 ? 2.703 -1.833 11.253 1.00 81.81 72 SER A N 1
ATOM 559 C CA . SER A 1 72 ? 4.062 -1.375 10.954 1.00 81.81 72 SER A CA 1
ATOM 560 C C . SER A 1 72 ? 4.942 -2.427 10.310 1.00 81.81 72 SER A C 1
ATOM 562 O O . SER A 1 72 ? 5.684 -2.109 9.390 1.00 81.81 72 SER A O 1
ATOM 564 N N . LYS A 1 73 ? 4.825 -3.695 10.698 1.00 82.25 73 LYS A N 1
ATOM 565 C CA . LYS A 1 73 ? 5.598 -4.771 10.062 1.00 82.25 73 LYS A CA 1
ATOM 566 C C . LYS A 1 73 ? 5.061 -5.169 8.687 1.00 82.25 73 LYS A C 1
ATOM 568 O O . LYS A 1 73 ? 5.853 -5.485 7.802 1.00 82.25 73 LYS A O 1
ATOM 573 N N . SER A 1 74 ? 3.739 -5.194 8.516 1.00 81.62 74 SER A N 1
ATOM 574 C CA . SER A 1 74 ? 3.086 -5.677 7.287 1.00 81.62 74 SER A CA 1
ATOM 575 C C . SER A 1 74 ? 3.023 -4.632 6.171 1.00 81.62 74 SER A C 1
ATOM 577 O O . SER A 1 74 ? 2.981 -5.002 4.999 1.00 81.62 74 SER A O 1
ATOM 579 N N . SER A 1 75 ? 3.052 -3.343 6.519 1.00 83.94 75 SER A N 1
ATOM 580 C CA . SER A 1 75 ? 3.010 -2.235 5.556 1.00 83.94 75 SER A CA 1
ATOM 581 C C . SER A 1 75 ? 4.371 -1.856 4.969 1.00 83.94 75 SER A C 1
ATOM 583 O O . SER A 1 75 ? 4.414 -1.062 4.037 1.00 83.94 75 SER A O 1
ATOM 585 N N . ILE A 1 76 ? 5.486 -2.420 5.436 1.00 86.56 76 ILE A N 1
ATOM 586 C CA . ILE A 1 76 ? 6.800 -2.121 4.848 1.00 86.56 76 ILE A CA 1
ATOM 587 C C . ILE A 1 76 ? 6.851 -2.644 3.412 1.00 86.56 76 ILE A C 1
ATOM 589 O O . ILE A 1 76 ? 6.620 -3.832 3.163 1.00 86.56 76 ILE A O 1
ATOM 593 N N . PHE A 1 77 ? 7.173 -1.760 2.468 1.00 90.56 77 PHE A N 1
ATOM 594 C CA . PHE A 1 77 ? 7.446 -2.170 1.097 1.00 90.56 77 PHE A CA 1
ATOM 595 C C . PHE A 1 77 ? 8.791 -2.904 1.025 1.00 90.56 77 PHE A C 1
ATOM 597 O O . PHE A 1 77 ? 9.778 -2.480 1.620 1.00 90.56 77 PHE A O 1
ATOM 604 N N . ARG A 1 78 ? 8.810 -4.032 0.312 1.00 88.75 78 ARG A N 1
ATOM 605 C CA . ARG A 1 78 ? 9.984 -4.892 0.118 1.00 88.75 78 ARG A CA 1
ATOM 606 C C . ARG A 1 78 ? 10.205 -5.084 -1.372 1.00 88.75 78 ARG A C 1
ATOM 608 O O . ARG A 1 78 ? 9.566 -5.935 -1.987 1.00 88.75 78 ARG A O 1
ATOM 615 N N . GLY A 1 79 ? 11.049 -4.238 -1.958 1.00 86.88 79 GLY A N 1
ATOM 616 C CA . GLY A 1 79 ? 11.263 -4.173 -3.404 1.00 86.88 79 GLY A CA 1
ATOM 617 C C . GLY A 1 79 ? 11.654 -5.507 -4.041 1.00 86.88 79 GLY A C 1
ATOM 618 O O . GLY A 1 79 ? 11.220 -5.808 -5.148 1.00 86.88 79 GLY A O 1
ATOM 619 N N . GLU A 1 80 ? 12.385 -6.344 -3.306 1.00 87.94 80 GLU A N 1
ATOM 620 C CA . GLU A 1 80 ? 12.819 -7.680 -3.716 1.00 87.94 80 GLU A CA 1
ATOM 621 C C . GLU A 1 80 ? 11.668 -8.661 -3.998 1.00 87.94 80 GLU A C 1
ATOM 623 O O . GLU A 1 80 ? 11.867 -9.682 -4.656 1.00 87.94 80 GLU A O 1
ATOM 628 N N . GLU A 1 81 ? 10.459 -8.370 -3.515 1.00 89.69 81 GLU A N 1
ATOM 629 C CA . GLU A 1 81 ? 9.277 -9.202 -3.736 1.00 89.69 81 GLU A CA 1
ATOM 630 C C . GLU A 1 81 ? 8.567 -8.904 -5.065 1.00 89.69 81 GLU A C 1
ATOM 632 O O . GLU A 1 81 ? 7.648 -9.636 -5.443 1.00 89.69 81 GLU A O 1
ATOM 637 N N . TYR A 1 82 ? 8.969 -7.841 -5.768 1.00 89.69 82 TYR A N 1
ATOM 638 C CA . TYR A 1 82 ? 8.306 -7.355 -6.973 1.00 89.69 82 TYR A CA 1
ATOM 639 C C . TYR A 1 82 ? 9.243 -7.452 -8.170 1.00 89.69 82 TYR A C 1
ATOM 641 O O . TYR A 1 82 ? 10.383 -6.996 -8.147 1.00 89.69 82 TYR A O 1
ATOM 649 N N . VAL A 1 83 ? 8.744 -8.046 -9.252 1.00 81.88 83 VAL A N 1
ATOM 650 C CA . VAL A 1 83 ? 9.527 -8.247 -10.472 1.00 81.88 83 VAL A CA 1
ATOM 651 C C . VAL A 1 83 ? 9.169 -7.173 -11.486 1.00 81.88 83 VAL A C 1
ATOM 653 O O . VAL A 1 83 ? 8.011 -7.044 -11.891 1.00 81.88 83 VAL A O 1
ATOM 656 N N . THR A 1 84 ? 10.176 -6.436 -11.942 1.00 83.31 84 THR A N 1
ATOM 657 C CA . THR A 1 84 ? 10.056 -5.564 -13.109 1.00 83.31 84 THR A CA 1
ATOM 658 C C . THR A 1 84 ? 10.311 -6.375 -14.384 1.00 83.31 84 THR A C 1
ATOM 660 O O . THR A 1 84 ? 11.168 -7.265 -14.397 1.00 83.31 84 THR A O 1
ATOM 663 N N . PRO A 1 85 ? 9.550 -6.140 -15.469 1.00 80.25 85 PRO A N 1
ATOM 664 C CA . PRO A 1 85 ? 9.770 -6.855 -16.719 1.00 80.25 85 PRO A CA 1
ATOM 665 C C . PRO A 1 85 ? 11.200 -6.641 -17.221 1.00 80.25 85 PRO A C 1
ATOM 667 O O . PRO A 1 85 ? 11.650 -5.506 -17.331 1.00 80.25 85 PRO A O 1
ATOM 670 N N . THR A 1 86 ? 11.894 -7.717 -17.578 1.00 74.31 86 THR A N 1
ATOM 671 C CA . THR A 1 86 ? 13.153 -7.635 -18.325 1.00 74.31 86 THR A CA 1
ATOM 672 C C . THR A 1 86 ? 12.900 -8.072 -19.759 1.00 74.31 86 THR A C 1
ATOM 674 O O . THR A 1 86 ? 12.203 -9.056 -20.012 1.00 74.31 86 THR A O 1
ATOM 677 N N . TYR A 1 87 ? 13.435 -7.312 -20.710 1.00 77.19 87 TYR A N 1
ATOM 678 C CA . TYR A 1 87 ? 13.312 -7.609 -22.130 1.00 77.19 87 TYR A CA 1
ATOM 679 C C . TYR A 1 87 ? 14.704 -7.807 -22.713 1.00 77.19 87 TYR A C 1
ATOM 681 O O . TYR A 1 87 ? 15.583 -6.973 -22.519 1.00 77.19 87 TYR A O 1
ATOM 689 N N . ASN A 1 88 ? 14.876 -8.904 -23.445 1.00 67.50 88 ASN A N 1
ATOM 690 C CA . ASN A 1 88 ? 16.024 -9.091 -24.322 1.00 67.50 88 ASN A CA 1
ATOM 691 C C . ASN A 1 88 ? 15.635 -8.486 -25.673 1.00 67.50 88 ASN A C 1
ATOM 693 O O . ASN A 1 88 ? 14.595 -8.866 -26.224 1.00 67.50 88 ASN A O 1
ATOM 697 N N . GLY A 1 89 ? 16.408 -7.540 -26.204 1.00 62.28 89 GLY A N 1
ATOM 698 C CA . GLY A 1 89 ? 16.114 -6.975 -27.515 1.00 62.28 89 GLY A CA 1
ATOM 699 C C . GLY A 1 89 ? 16.227 -8.065 -28.584 1.00 62.28 89 GLY A C 1
ATOM 700 O O . GLY A 1 89 ? 17.256 -8.723 -28.725 1.00 62.28 89 GLY A O 1
ATOM 701 N N . VAL A 1 90 ? 15.146 -8.286 -29.337 1.00 60.56 90 VAL A N 1
ATOM 702 C CA . VAL A 1 90 ? 15.029 -9.383 -30.322 1.00 60.56 90 VAL A CA 1
ATOM 703 C C . VAL A 1 90 ? 16.043 -9.244 -31.474 1.00 60.56 90 VAL A C 1
ATOM 705 O O . VAL A 1 90 ? 16.386 -10.233 -32.124 1.00 60.56 90 VAL A O 1
ATOM 708 N N . ASP A 1 91 ? 16.571 -8.034 -31.675 1.00 68.81 91 ASP A N 1
ATOM 709 C CA . ASP A 1 91 ? 17.466 -7.661 -32.772 1.00 68.81 91 ASP A CA 1
ATOM 710 C C . ASP A 1 91 ? 18.739 -6.923 -32.307 1.00 68.81 91 ASP A C 1
ATOM 712 O O . ASP A 1 91 ? 19.373 -6.214 -33.094 1.00 68.81 91 ASP A O 1
ATOM 716 N N . GLU A 1 92 ? 19.145 -7.096 -31.044 1.00 73.50 92 GLU A N 1
ATOM 717 C CA . GLU A 1 92 ? 20.432 -6.576 -30.556 1.00 73.50 92 GLU A CA 1
ATOM 718 C C . GLU A 1 92 ? 21.580 -7.024 -31.475 1.00 73.50 92 GLU A C 1
ATOM 720 O O . GLU A 1 92 ? 21.569 -8.137 -32.012 1.00 73.50 92 GLU A O 1
ATOM 725 N N . TRP A 1 93 ? 22.561 -6.145 -31.691 1.00 82.44 93 TRP A N 1
ATOM 726 C CA . TRP A 1 93 ? 23.717 -6.358 -32.575 1.00 82.44 93 TRP A CA 1
ATOM 727 C C . TRP A 1 93 ? 23.425 -6.482 -34.082 1.00 82.44 93 TRP A C 1
ATOM 729 O O . TRP A 1 93 ? 24.372 -6.491 -34.880 1.00 82.44 93 TRP A O 1
ATOM 739 N N . ARG A 1 94 ? 22.152 -6.558 -34.505 1.00 83.31 94 ARG A N 1
ATOM 740 C CA . ARG A 1 94 ? 21.774 -6.695 -35.926 1.00 83.31 94 ARG A CA 1
ATOM 741 C C . ARG A 1 94 ? 21.771 -5.368 -36.669 1.00 83.31 94 ARG A C 1
ATOM 743 O O . ARG A 1 94 ? 22.193 -5.318 -37.822 1.00 83.31 94 ARG A O 1
ATOM 750 N N . PHE A 1 95 ? 21.301 -4.305 -36.025 1.00 83.62 95 PHE A N 1
ATOM 751 C CA . PHE A 1 95 ? 21.292 -2.973 -36.620 1.00 83.62 95 PHE A CA 1
ATOM 752 C C . PHE A 1 95 ? 22.699 -2.375 -36.612 1.00 83.62 95 PHE A C 1
ATOM 754 O O . PHE A 1 95 ? 23.366 -2.357 -35.578 1.00 83.62 95 PHE A O 1
ATOM 761 N N . LYS A 1 96 ? 23.145 -1.899 -37.777 1.00 91.69 96 LYS A N 1
ATOM 762 C CA . LYS A 1 96 ? 24.460 -1.286 -37.977 1.00 91.69 96 LYS A CA 1
ATOM 763 C C . LYS A 1 96 ? 24.291 0.195 -38.286 1.00 91.69 96 LYS A C 1
ATOM 765 O O . LYS A 1 96 ? 23.468 0.565 -39.120 1.00 91.69 96 LYS A O 1
ATOM 770 N N . TYR A 1 97 ? 25.084 1.019 -37.620 1.00 94.44 97 TYR A N 1
ATOM 771 C CA . TYR A 1 97 ? 25.008 2.472 -37.658 1.00 94.44 97 TYR A CA 1
ATOM 772 C C . TYR A 1 97 ? 26.361 3.064 -38.044 1.00 94.44 97 TYR A C 1
ATOM 774 O O . TYR A 1 97 ? 27.413 2.535 -37.692 1.00 94.44 97 TYR A O 1
ATOM 782 N N . GLU A 1 98 ? 26.341 4.196 -38.741 1.00 94.38 98 GLU A N 1
ATOM 783 C CA . GLU A 1 98 ? 27.563 4.863 -39.211 1.00 94.38 98 GLU A CA 1
ATOM 784 C C . GLU A 1 98 ? 28.362 5.539 -38.083 1.00 94.38 98 GLU A C 1
ATOM 786 O O . GLU A 1 98 ? 29.537 5.851 -38.262 1.00 94.38 98 GLU A O 1
ATOM 791 N N . SER A 1 99 ? 27.755 5.766 -36.912 1.00 96.38 99 SER A N 1
ATOM 792 C CA . SER A 1 99 ? 28.404 6.411 -35.767 1.00 96.38 99 SER A CA 1
ATOM 793 C C . SER A 1 99 ? 27.957 5.831 -34.426 1.00 96.38 99 SER A C 1
ATOM 795 O O . SER A 1 99 ? 26.860 5.281 -34.302 1.00 96.38 99 SER A O 1
ATOM 797 N N . TYR A 1 100 ? 28.802 6.017 -33.408 1.00 96.00 100 TYR A N 1
ATOM 798 C CA . TYR A 1 100 ? 28.517 5.643 -32.022 1.00 96.00 100 TYR A CA 1
ATOM 799 C C . TYR A 1 100 ? 27.210 6.277 -31.524 1.00 96.00 100 TYR A C 1
ATOM 801 O O . TYR A 1 100 ? 26.319 5.572 -31.061 1.00 96.00 100 TYR A O 1
ATOM 809 N N . GLN A 1 101 ? 27.050 7.596 -31.692 1.00 96.44 101 GLN A N 1
ATOM 810 C CA . GLN A 1 101 ? 25.838 8.316 -31.289 1.00 96.44 101 GLN A CA 1
ATOM 811 C C . GLN A 1 101 ? 24.578 7.788 -31.984 1.00 96.44 101 GLN A C 1
ATOM 813 O O . GLN A 1 101 ? 23.532 7.701 -31.347 1.00 96.44 101 GLN A O 1
ATOM 818 N N . ALA A 1 102 ? 24.659 7.417 -33.266 1.00 96.12 102 ALA A N 1
ATOM 819 C CA . ALA A 1 102 ? 23.514 6.854 -33.975 1.00 96.12 102 ALA A CA 1
ATOM 820 C C . ALA A 1 102 ? 23.122 5.471 -33.424 1.00 96.12 102 ALA A C 1
ATOM 822 O O . ALA A 1 102 ? 21.934 5.202 -33.253 1.00 96.12 102 ALA A O 1
ATOM 823 N N . ALA A 1 103 ? 24.102 4.624 -33.086 1.00 95.19 103 ALA A N 1
ATOM 824 C CA . ALA A 1 103 ? 23.844 3.341 -32.431 1.00 95.19 103 ALA A CA 1
ATOM 825 C C . ALA A 1 103 ? 23.259 3.513 -31.022 1.00 95.19 103 ALA A C 1
ATOM 827 O O . ALA A 1 103 ? 22.289 2.838 -30.683 1.00 95.19 103 ALA A O 1
ATOM 828 N N . MET A 1 104 ? 23.798 4.447 -30.234 1.00 96.00 104 MET A N 1
ATOM 829 C CA . MET A 1 104 ? 23.299 4.779 -28.897 1.00 96.00 104 MET A CA 1
ATOM 830 C C . MET A 1 104 ? 21.839 5.238 -28.947 1.00 96.00 104 MET A C 1
ATOM 832 O O . MET A 1 104 ? 21.006 4.713 -28.213 1.00 96.00 104 MET A O 1
ATOM 836 N N . GLN A 1 105 ? 21.507 6.159 -29.858 1.00 95.94 105 GLN A N 1
ATOM 837 C CA . GLN A 1 105 ? 20.131 6.624 -30.034 1.00 95.94 105 GLN A CA 1
ATOM 838 C C . GLN A 1 105 ? 19.201 5.484 -30.463 1.00 95.94 105 GLN A C 1
ATOM 840 O O . GLN A 1 105 ? 18.111 5.355 -29.918 1.00 95.94 105 GLN A O 1
ATOM 845 N N . GLY A 1 106 ? 19.644 4.617 -31.381 1.00 94.00 106 GLY A N 1
ATOM 846 C CA . GLY A 1 106 ? 18.875 3.436 -31.779 1.00 94.00 106 GLY A CA 1
ATOM 847 C C . GLY A 1 106 ? 18.598 2.478 -30.615 1.00 94.00 106 GLY A C 1
ATOM 848 O O . GLY A 1 106 ? 17.488 1.958 -30.498 1.00 94.00 106 GLY A O 1
ATOM 849 N N . GLY A 1 107 ? 19.578 2.279 -29.728 1.00 94.06 107 GLY A N 1
ATOM 850 C CA . GLY A 1 107 ? 19.403 1.487 -28.511 1.00 94.06 107 GLY A CA 1
ATOM 851 C C . GLY A 1 107 ? 18.449 2.149 -27.518 1.00 94.06 107 GLY A C 1
ATOM 852 O O . GLY A 1 107 ? 17.594 1.473 -26.945 1.00 94.06 107 GLY A O 1
ATOM 853 N N . LEU A 1 108 ? 18.534 3.473 -27.364 1.00 95.44 108 LEU A N 1
ATOM 854 C CA . LEU A 1 108 ? 17.640 4.247 -26.505 1.00 95.44 108 LEU A CA 1
ATOM 855 C C . LEU A 1 108 ? 16.187 4.223 -27.004 1.00 95.44 108 LEU A C 1
ATOM 857 O O . LEU A 1 108 ? 15.261 4.079 -26.205 1.00 95.44 108 LEU A O 1
ATOM 861 N N . ASP A 1 109 ? 15.979 4.310 -28.318 1.00 94.69 109 ASP A N 1
ATOM 862 C CA . ASP A 1 109 ? 14.658 4.220 -28.944 1.00 94.69 109 ASP A CA 1
ATOM 863 C C . ASP A 1 109 ? 14.031 2.833 -28.726 1.00 94.69 109 ASP A C 1
ATOM 865 O O . ASP A 1 109 ? 12.842 2.722 -28.404 1.00 94.69 109 ASP A O 1
ATOM 869 N N . GLU A 1 110 ? 14.826 1.764 -28.844 1.00 93.25 110 GLU A N 1
ATOM 870 C CA . GLU A 1 110 ? 14.344 0.407 -28.582 1.00 93.25 110 GLU A CA 1
ATOM 871 C C . GLU A 1 110 ? 14.076 0.191 -27.083 1.00 93.25 110 GLU A C 1
ATOM 873 O O . GLU A 1 110 ? 13.018 -0.327 -26.727 1.00 93.25 110 GLU A O 1
ATOM 878 N N . PHE A 1 111 ? 14.942 0.677 -26.186 1.00 93.88 111 PHE A N 1
ATOM 879 C CA . PHE A 1 111 ? 14.674 0.713 -24.741 1.00 93.88 111 PHE A CA 1
ATOM 880 C C . PHE A 1 111 ? 13.362 1.446 -24.423 1.00 93.88 111 PHE A C 1
ATOM 882 O O . PHE A 1 111 ? 12.531 0.943 -23.654 1.00 93.88 111 PHE A O 1
ATOM 889 N N . ASN A 1 112 ? 13.122 2.594 -25.067 1.00 95.31 112 ASN A N 1
ATOM 890 C CA . ASN A 1 112 ? 11.887 3.350 -24.902 1.00 95.31 112 ASN A CA 1
ATOM 891 C C . ASN A 1 112 ? 10.657 2.502 -25.224 1.00 95.31 112 ASN A C 1
ATOM 893 O O . ASN A 1 112 ? 9.700 2.406 -24.447 1.00 95.31 112 ASN A O 1
ATOM 897 N N . LYS A 1 113 ? 10.703 1.870 -26.394 1.00 92.00 113 LYS A N 1
ATOM 898 C CA . LYS A 1 113 ? 9.633 1.043 -26.943 1.00 92.00 113 LYS A CA 1
ATOM 899 C C . LYS A 1 113 ? 9.386 -0.218 -26.116 1.00 92.00 113 LYS A C 1
ATOM 901 O O . LYS A 1 113 ? 8.231 -0.620 -25.959 1.00 92.00 113 LYS A O 1
ATOM 906 N N . LEU A 1 114 ? 10.444 -0.837 -25.594 1.00 89.81 114 LEU A N 1
ATOM 907 C CA . LEU A 1 114 ? 10.352 -2.064 -24.809 1.00 89.81 114 LEU A CA 1
ATOM 908 C C . LEU A 1 114 ? 9.771 -1.810 -23.415 1.00 89.81 114 LEU A C 1
ATOM 910 O O . LEU A 1 114 ? 8.851 -2.528 -23.009 1.00 89.81 114 LEU A O 1
ATOM 914 N N . ILE A 1 115 ? 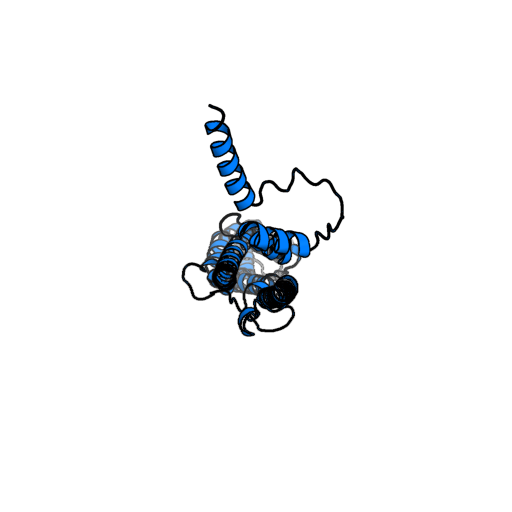10.274 -0.800 -22.690 1.00 92.94 115 ILE A N 1
ATOM 915 C CA . ILE A 1 115 ? 9.969 -0.661 -21.258 1.00 92.94 115 ILE A CA 1
ATOM 916 C C . ILE A 1 115 ? 9.693 0.769 -20.7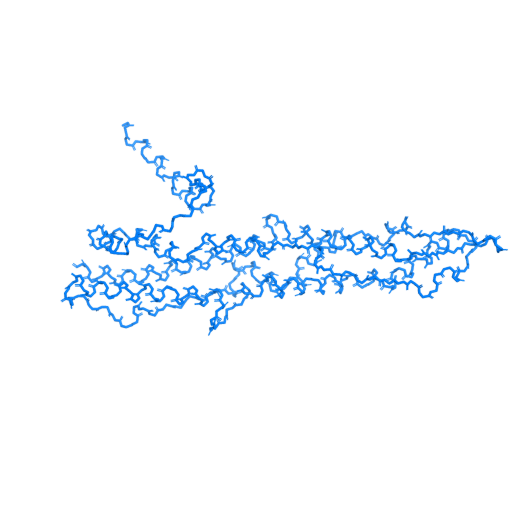73 1.00 92.94 115 ILE A C 1
ATOM 918 O O . ILE A 1 115 ? 8.711 0.962 -20.056 1.00 92.94 115 ILE A O 1
ATOM 922 N N . TYR A 1 116 ? 10.475 1.783 -21.163 1.00 95.50 116 TYR A N 1
ATOM 923 C CA . TYR A 1 116 ? 10.356 3.126 -20.561 1.00 95.50 116 TYR A CA 1
ATOM 924 C C . TYR A 1 116 ? 9.003 3.796 -20.851 1.00 95.50 116 TYR A C 1
ATOM 926 O O . TYR A 1 116 ? 8.397 4.429 -19.979 1.00 95.50 116 TYR A O 1
ATOM 934 N N . SER A 1 117 ? 8.470 3.612 -22.062 1.00 95.38 117 SER A N 1
ATOM 935 C CA . SER A 1 117 ? 7.134 4.093 -22.444 1.00 95.38 117 SER A CA 1
ATOM 936 C C . SER A 1 117 ? 6.001 3.450 -21.632 1.00 95.38 117 SER A C 1
ATOM 938 O O . SER A 1 117 ? 4.911 4.009 -21.549 1.00 95.38 117 SER A O 1
ATOM 940 N N . ARG A 1 118 ? 6.258 2.302 -20.991 1.00 94.31 118 ARG A N 1
ATOM 941 C CA . ARG A 1 118 ? 5.294 1.538 -20.181 1.00 94.31 118 ARG A CA 1
ATOM 942 C C . ARG A 1 118 ? 5.445 1.772 -18.678 1.00 94.31 118 ARG A C 1
ATOM 944 O O . ARG A 1 118 ? 4.739 1.131 -17.900 1.00 94.31 118 ARG A O 1
ATOM 951 N N . ARG A 1 119 ? 6.329 2.679 -18.254 1.00 95.12 119 ARG A N 1
ATOM 952 C CA . ARG A 1 119 ? 6.680 2.906 -16.841 1.00 95.12 119 ARG A CA 1
ATOM 953 C C . ARG A 1 119 ? 5.484 3.104 -15.918 1.00 95.12 119 ARG A C 1
ATOM 955 O O . ARG A 1 119 ? 5.439 2.497 -14.856 1.00 95.12 119 ARG A O 1
ATOM 962 N N . GLU A 1 120 ? 4.484 3.870 -16.353 1.00 95.44 120 GLU A N 1
ATOM 963 C CA . GLU A 1 120 ? 3.267 4.090 -15.568 1.00 95.44 120 GLU A CA 1
ATOM 964 C C . GLU A 1 120 ? 2.535 2.780 -15.275 1.00 95.44 120 GLU A C 1
ATOM 966 O O . GLU A 1 120 ? 2.223 2.505 -14.123 1.00 95.44 120 GLU A O 1
ATOM 971 N N . SER A 1 121 ? 2.341 1.939 -16.294 1.00 94.25 121 SER A N 1
ATOM 972 C CA . SER A 1 121 ? 1.660 0.649 -16.138 1.00 94.25 121 SER A CA 1
ATOM 973 C C . SER A 1 121 ? 2.447 -0.342 -15.271 1.00 94.25 121 SER A C 1
ATOM 975 O O . SER A 1 121 ? 1.858 -1.150 -14.555 1.00 94.25 121 SER A O 1
ATOM 977 N N . ILE A 1 122 ? 3.783 -0.273 -15.305 1.00 95.00 122 ILE A N 1
ATOM 978 C CA . ILE A 1 122 ? 4.651 -1.091 -14.448 1.00 95.00 122 ILE A CA 1
ATOM 979 C C . ILE A 1 122 ? 4.475 -0.661 -12.989 1.00 95.00 122 ILE A C 1
ATOM 981 O O . ILE A 1 122 ? 4.235 -1.510 -12.132 1.00 95.00 122 ILE A O 1
ATOM 985 N N . ILE A 1 123 ? 4.527 0.648 -12.723 1.00 96.00 123 ILE A N 1
ATOM 986 C CA . ILE A 1 123 ? 4.309 1.218 -11.388 1.00 96.00 123 ILE A CA 1
ATOM 987 C C . ILE A 1 123 ? 2.918 0.841 -10.866 1.00 96.00 123 ILE A C 1
ATOM 989 O O . ILE A 1 123 ? 2.808 0.316 -9.762 1.00 96.00 123 ILE A O 1
ATOM 993 N N . GLU A 1 124 ? 1.864 1.041 -11.659 1.00 95.19 124 GLU A N 1
ATOM 994 C CA . GLU A 1 124 ? 0.488 0.684 -11.285 1.00 95.19 124 GLU A CA 1
ATOM 995 C C . GLU A 1 124 ? 0.351 -0.797 -10.925 1.00 95.19 124 GLU A C 1
ATOM 997 O O . GLU A 1 124 ? -0.256 -1.135 -9.910 1.00 95.19 124 GLU A O 1
ATOM 1002 N N . SER A 1 125 ? 0.952 -1.685 -11.721 1.00 94.56 125 SER A N 1
ATOM 1003 C CA . SER A 1 125 ? 0.934 -3.126 -11.461 1.00 94.56 125 SER A CA 1
ATOM 1004 C C . SER A 1 125 ? 1.601 -3.482 -10.130 1.00 94.56 125 SER A C 1
ATOM 1006 O O . SER A 1 125 ? 1.064 -4.289 -9.368 1.00 94.56 125 SER A O 1
ATOM 1008 N N . ILE A 1 126 ? 2.750 -2.873 -9.819 1.00 95.25 126 ILE A N 1
ATOM 1009 C CA . ILE A 1 126 ? 3.469 -3.107 -8.558 1.00 95.25 126 ILE A CA 1
ATOM 1010 C C . ILE A 1 126 ? 2.654 -2.577 -7.373 1.00 95.25 126 ILE A C 1
ATOM 1012 O O . ILE A 1 126 ? 2.451 -3.296 -6.393 1.00 95.25 126 ILE A O 1
ATOM 1016 N N . LEU A 1 127 ? 2.125 -1.356 -7.480 1.00 94.81 127 LEU A N 1
ATOM 1017 C CA . LEU A 1 127 ? 1.298 -0.740 -6.442 1.00 94.81 127 LEU A CA 1
ATOM 1018 C C . LEU A 1 127 ? 0.017 -1.548 -6.175 1.00 94.81 127 LEU A C 1
ATOM 1020 O O . LEU A 1 127 ? -0.339 -1.754 -5.014 1.00 94.81 127 LEU A O 1
ATOM 1024 N N . ALA A 1 128 ? -0.631 -2.081 -7.216 1.00 92.81 128 ALA A N 1
ATOM 1025 C CA . ALA A 1 128 ? -1.806 -2.940 -7.079 1.00 92.81 128 ALA A CA 1
ATOM 1026 C C . ALA A 1 128 ? -1.489 -4.266 -6.375 1.00 92.81 128 ALA A C 1
ATOM 1028 O O . ALA A 1 128 ? -2.240 -4.702 -5.494 1.00 92.81 128 ALA A O 1
ATOM 1029 N N . GLN A 1 129 ? -0.365 -4.899 -6.729 1.00 93.06 129 GLN A N 1
ATOM 1030 C CA . GLN A 1 129 ? 0.106 -6.117 -6.066 1.00 93.06 129 GLN A CA 1
ATOM 1031 C C . GLN A 1 129 ? 0.399 -5.861 -4.585 1.00 93.06 129 GLN A C 1
ATOM 1033 O O . GLN A 1 129 ? -0.089 -6.602 -3.729 1.00 93.06 129 GLN A O 1
ATOM 1038 N N . TYR A 1 130 ? 1.115 -4.779 -4.277 1.00 92.88 130 TYR A N 1
ATOM 1039 C CA . TYR A 1 130 ? 1.412 -4.371 -2.907 1.00 92.88 130 TYR A CA 1
ATOM 1040 C C . TYR A 1 130 ? 0.134 -4.076 -2.105 1.00 92.88 130 TYR A C 1
ATOM 1042 O O . TYR A 1 130 ? -0.055 -4.621 -1.015 1.00 92.88 130 TYR A O 1
ATOM 1050 N N . LYS A 1 131 ? -0.811 -3.306 -2.665 1.00 91.00 131 LYS A N 1
ATOM 1051 C CA . LYS A 1 131 ? -2.108 -3.020 -2.030 1.00 91.00 131 LYS A CA 1
ATOM 1052 C C . LYS A 1 131 ? -2.879 -4.295 -1.705 1.00 91.00 131 LYS A C 1
ATOM 1054 O O . LYS A 1 131 ? -3.417 -4.433 -0.606 1.00 91.00 131 LYS A O 1
ATOM 1059 N N . HIS A 1 132 ? -2.931 -5.233 -2.646 1.00 88.81 132 HIS A N 1
ATOM 1060 C CA . HIS A 1 132 ? -3.629 -6.495 -2.446 1.00 88.81 132 HIS A CA 1
ATOM 1061 C C . HIS A 1 132 ? -2.965 -7.364 -1.372 1.00 88.81 132 HIS A C 1
ATOM 1063 O O . HIS A 1 132 ? -3.666 -7.903 -0.516 1.00 88.81 132 HIS A O 1
ATOM 1069 N N . LYS A 1 133 ? -1.633 -7.490 -1.417 1.00 87.38 133 LYS A N 1
ATOM 1070 C CA . LYS A 1 133 ? -0.853 -8.360 -0.530 1.00 87.38 133 LYS A CA 1
ATOM 1071 C C . LYS A 1 133 ? -0.788 -7.829 0.903 1.00 87.38 133 LYS A C 1
ATOM 1073 O O . LYS A 1 133 ? -0.965 -8.605 1.836 1.00 87.38 133 LYS A O 1
ATOM 1078 N N . CYS A 1 134 ? -0.545 -6.531 1.070 1.00 86.38 134 CYS A N 1
ATOM 1079 C CA . CYS A 1 134 ? -0.184 -5.950 2.363 1.00 86.38 134 CYS A CA 1
ATOM 1080 C C . CYS A 1 134 ? -1.302 -5.125 3.005 1.00 86.38 134 CYS A C 1
ATOM 1082 O O . CYS A 1 134 ? -1.349 -5.019 4.225 1.00 86.38 134 CYS A O 1
ATOM 1084 N N . MET A 1 135 ? -2.206 -4.531 2.216 1.00 84.62 135 MET A N 1
ATOM 1085 C CA . MET A 1 135 ? -3.120 -3.507 2.740 1.00 84.62 135 MET A CA 1
ATOM 1086 C C . MET A 1 135 ? -4.588 -3.921 2.801 1.00 84.62 135 MET A C 1
ATOM 1088 O O . MET A 1 135 ? -5.376 -3.281 3.494 1.00 84.62 135 MET A O 1
ATOM 1092 N N . ARG A 1 136 ? -4.992 -4.986 2.099 1.00 83.00 136 ARG A N 1
ATOM 1093 C CA . ARG A 1 136 ? -6.410 -5.336 1.920 1.00 83.00 136 ARG A CA 1
ATOM 1094 C C . ARG A 1 136 ? -7.203 -5.411 3.231 1.00 83.00 136 ARG A C 1
ATOM 1096 O O . ARG A 1 136 ? -8.322 -4.912 3.271 1.00 83.00 136 ARG A O 1
ATOM 1103 N N . SER A 1 137 ? -6.635 -5.998 4.284 1.00 79.88 137 SER A N 1
ATOM 1104 C CA . SER A 1 137 ? -7.285 -6.147 5.597 1.00 79.88 137 SER A CA 1
ATOM 1105 C C . SER A 1 137 ? -7.545 -4.827 6.323 1.00 79.88 137 SER A C 1
ATOM 1107 O O . SER A 1 137 ? -8.401 -4.783 7.200 1.00 79.88 137 SER A O 1
ATOM 1109 N N . TYR A 1 138 ? -6.817 -3.770 5.965 1.00 84.00 138 TYR A N 1
ATOM 1110 C CA . TYR A 1 138 ? -6.913 -2.449 6.584 1.00 84.00 138 TYR A CA 1
ATOM 1111 C C . TYR A 1 138 ? -7.767 -1.483 5.760 1.00 84.00 138 TYR A C 1
ATOM 1113 O O . TYR A 1 138 ? -8.291 -0.511 6.284 1.00 84.00 138 TYR A O 1
ATOM 1121 N N . LEU A 1 139 ? -7.932 -1.734 4.459 1.00 85.62 139 LEU A N 1
ATOM 1122 C CA . LEU A 1 139 ? -8.633 -0.806 3.570 1.00 85.62 139 LEU A CA 1
ATOM 1123 C C . LEU A 1 139 ? -10.146 -1.012 3.519 1.00 85.62 139 LEU A C 1
ATOM 1125 O O . LEU A 1 139 ? -10.841 -0.150 2.980 1.00 85.62 139 LEU A O 1
ATOM 1129 N N . TYR A 1 140 ? -10.667 -2.129 4.025 1.00 84.88 140 TYR A N 1
ATOM 1130 C CA . TYR A 1 140 ? -12.073 -2.504 3.875 1.00 84.88 140 TYR A CA 1
ATOM 1131 C C . TYR A 1 140 ? -12.653 -3.075 5.170 1.00 84.88 140 TYR A C 1
ATOM 1133 O O . TYR A 1 140 ? -11.966 -3.751 5.936 1.00 84.88 140 TYR A O 1
ATOM 1141 N N . TYR A 1 141 ? -13.941 -2.810 5.389 1.00 87.06 141 TYR A N 1
ATOM 1142 C CA . TYR A 1 141 ? -14.733 -3.395 6.464 1.00 87.06 141 TYR A CA 1
ATOM 1143 C C . TYR A 1 141 ? -15.696 -4.419 5.874 1.00 87.06 141 TYR A C 1
ATOM 1145 O O . TYR A 1 141 ? -16.578 -4.049 5.103 1.00 87.06 141 TYR A O 1
ATOM 1153 N N . ASP A 1 142 ? -15.547 -5.672 6.288 1.00 86.31 142 ASP A N 1
ATOM 1154 C CA . ASP A 1 142 ? -16.452 -6.764 5.951 1.00 86.31 142 ASP A CA 1
ATOM 1155 C C . ASP A 1 142 ? -16.889 -7.456 7.248 1.00 86.31 142 ASP A C 1
ATOM 1157 O O . ASP A 1 142 ? -16.058 -7.715 8.120 1.00 86.31 142 ASP A O 1
ATOM 1161 N N . GLU A 1 143 ? -18.177 -7.791 7.377 1.00 89.69 143 GLU A N 1
ATOM 1162 C CA . GLU A 1 143 ? -18.735 -8.483 8.554 1.00 89.69 143 GLU A CA 1
ATOM 1163 C C . GLU A 1 143 ? -18.419 -9.990 8.529 1.00 89.69 143 GLU A C 1
ATOM 1165 O O . GLU A 1 143 ? -19.301 -10.849 8.540 1.00 89.69 143 GLU A O 1
ATOM 1170 N N . VAL A 1 144 ? -17.130 -10.317 8.433 1.00 89.00 144 VAL A N 1
ATOM 1171 C CA . VAL A 1 144 ? -16.609 -11.682 8.330 1.00 89.00 144 VAL A CA 1
ATOM 1172 C C . VAL A 1 144 ? -15.415 -11.875 9.257 1.00 89.00 144 VAL A C 1
ATOM 1174 O O . VAL A 1 144 ? -14.568 -10.995 9.413 1.00 89.00 144 VAL A O 1
ATOM 1177 N N . LYS A 1 145 ? -15.323 -13.068 9.855 1.00 86.06 145 LYS A N 1
ATOM 1178 C CA . LYS A 1 145 ? -14.201 -13.452 10.720 1.00 86.06 145 LYS A CA 1
ATOM 1179 C C . LYS A 1 145 ? -12.872 -13.317 9.970 1.00 86.06 145 LYS A C 1
ATOM 1181 O O . LYS A 1 145 ? -12.738 -13.850 8.869 1.00 86.06 145 LYS A O 1
ATOM 1186 N N . GLY A 1 146 ? -11.888 -12.676 10.597 1.00 80.88 146 GLY A N 1
ATOM 1187 C CA . GLY A 1 146 ? -10.577 -12.400 10.005 1.00 80.88 146 GLY A CA 1
ATOM 1188 C C . GLY A 1 146 ? -10.448 -11.003 9.391 1.00 80.88 146 GLY A C 1
ATOM 1189 O O . GLY A 1 146 ? -9.343 -10.612 9.016 1.00 80.88 146 GLY A O 1
ATOM 1190 N N . ASN A 1 147 ? -11.537 -10.232 9.287 1.00 86.62 147 ASN A N 1
ATOM 1191 C CA . ASN A 1 147 ? -11.443 -8.797 9.037 1.00 86.62 147 ASN A CA 1
ATOM 1192 C C . ASN A 1 147 ? -11.052 -8.082 10.341 1.00 86.62 147 ASN A C 1
ATOM 1194 O O . ASN A 1 147 ? -11.694 -8.287 11.370 1.00 86.62 147 ASN A O 1
ATOM 1198 N N . LEU A 1 148 ? -10.033 -7.216 10.287 1.00 85.62 148 LEU A N 1
ATOM 1199 C CA . LEU A 1 148 ? -9.471 -6.543 11.464 1.00 85.62 148 LEU A CA 1
ATOM 1200 C C . LEU A 1 148 ? -10.542 -5.845 12.311 1.00 85.62 148 LEU A C 1
ATOM 1202 O O . LEU A 1 148 ? -10.659 -6.077 13.513 1.00 85.62 148 LEU A O 1
ATOM 1206 N N . TYR A 1 149 ? -11.328 -4.986 11.674 1.00 87.56 149 TYR A N 1
ATOM 1207 C CA . TYR A 1 149 ? -12.317 -4.151 12.342 1.00 87.56 149 TYR A CA 1
ATOM 1208 C C . TYR A 1 149 ? -13.486 -4.978 12.883 1.00 87.56 149 TYR A C 1
ATOM 1210 O O . TYR A 1 149 ? -14.007 -4.702 13.965 1.00 87.56 149 TYR A O 1
ATOM 1218 N N . PHE A 1 150 ? -13.908 -6.009 12.148 1.00 89.94 150 PHE A N 1
ATOM 1219 C CA . PHE A 1 150 ? -14.943 -6.928 12.612 1.00 89.94 150 PHE A CA 1
ATOM 1220 C C . PHE A 1 150 ? -14.479 -7.739 13.827 1.00 89.94 150 PHE A C 1
ATOM 1222 O O . PHE A 1 150 ? -15.193 -7.808 14.827 1.00 89.94 150 PHE A O 1
ATOM 1229 N N . ASP A 1 151 ? -13.262 -8.284 13.786 1.00 87.38 151 ASP A N 1
ATOM 1230 C CA . ASP A 1 151 ? -12.702 -9.068 14.886 1.00 87.38 151 ASP A CA 1
ATOM 1231 C C . ASP A 1 151 ? -12.538 -8.220 16.162 1.00 87.38 151 ASP A C 1
ATOM 1233 O O . ASP A 1 151 ? -12.792 -8.713 17.264 1.00 87.38 151 ASP A O 1
ATOM 1237 N N . ILE A 1 152 ? -12.184 -6.933 16.033 1.00 87.44 152 ILE A N 1
ATOM 1238 C CA . ILE A 1 152 ? -12.148 -5.987 17.162 1.00 87.44 152 ILE A CA 1
ATOM 1239 C C . ILE A 1 152 ? -13.548 -5.778 17.752 1.00 87.44 152 ILE A C 1
ATOM 1241 O O . ILE A 1 152 ? -13.720 -5.909 18.966 1.00 87.44 152 ILE A O 1
ATOM 1245 N N . ASN A 1 153 ? -14.559 -5.517 16.916 1.00 89.69 153 ASN A N 1
ATOM 1246 C CA . ASN A 1 153 ? -15.943 -5.384 17.381 1.00 89.69 153 ASN A CA 1
ATOM 1247 C C . ASN A 1 153 ? -16.400 -6.638 18.142 1.00 89.69 153 ASN A C 1
ATOM 1249 O O . ASN A 1 153 ? -16.949 -6.534 19.237 1.00 89.69 153 ASN A O 1
ATOM 1253 N N . GLU A 1 154 ? -16.130 -7.831 17.609 1.00 89.50 154 GLU A N 1
ATOM 1254 C CA . GLU A 1 154 ? -16.486 -9.099 18.254 1.00 89.50 154 GLU A CA 1
ATOM 1255 C C . GLU A 1 154 ? -15.763 -9.310 19.593 1.00 89.50 154 GLU A C 1
ATOM 1257 O O . GLU A 1 154 ? -16.366 -9.810 20.548 1.00 89.50 154 GLU A O 1
ATOM 1262 N N . LYS A 1 155 ? -14.487 -8.912 19.702 1.00 85.06 155 LYS A N 1
ATOM 1263 C CA . LYS A 1 155 ? -13.761 -8.918 20.982 1.00 85.06 155 LYS A CA 1
ATOM 1264 C C . LYS A 1 155 ? -14.442 -7.996 22.000 1.00 85.06 155 LYS A C 1
ATOM 1266 O O . LYS A 1 155 ? -14.698 -8.425 23.123 1.00 85.06 155 LYS A O 1
ATOM 1271 N N . ILE A 1 156 ? -14.805 -6.775 21.606 1.00 86.12 156 ILE A N 1
ATOM 1272 C CA . ILE A 1 156 ? -15.457 -5.803 22.497 1.00 86.12 156 ILE A CA 1
ATOM 1273 C C . ILE A 1 156 ? -16.839 -6.292 22.942 1.00 86.12 156 ILE A C 1
ATOM 1275 O O . ILE A 1 156 ? -17.132 -6.265 24.138 1.00 86.12 156 ILE A O 1
ATOM 1279 N N . LYS A 1 157 ? -17.666 -6.817 22.027 1.00 89.31 157 LYS A N 1
ATOM 1280 C CA . LYS A 1 157 ? -18.977 -7.406 22.368 1.00 89.31 157 LYS A CA 1
ATOM 1281 C C . LYS A 1 157 ? -18.858 -8.490 23.438 1.00 89.31 157 LYS A C 1
ATOM 1283 O O . LYS A 1 157 ? -19.653 -8.525 24.380 1.00 89.31 157 LYS A O 1
ATOM 1288 N N . LYS A 1 158 ? -17.855 -9.370 23.325 1.00 85.88 158 LYS A N 1
ATOM 1289 C CA . LYS A 1 158 ? -17.586 -10.407 24.335 1.00 85.88 158 LYS A CA 1
ATOM 1290 C C . LYS A 1 158 ? -17.232 -9.788 25.683 1.00 85.88 158 LYS A C 1
ATOM 1292 O O . LYS A 1 158 ? -17.802 -10.192 26.692 1.00 85.88 158 LYS A O 1
ATOM 1297 N N . THR A 1 159 ? -16.368 -8.776 25.703 1.00 82.00 159 THR A N 1
ATOM 1298 C CA . THR A 1 159 ? -16.001 -8.064 26.936 1.00 82.00 159 THR A CA 1
ATOM 1299 C C . THR A 1 159 ? -17.206 -7.380 27.587 1.00 82.00 159 THR A C 1
ATOM 1301 O O . THR A 1 159 ? -17.409 -7.526 28.792 1.00 82.00 159 THR A O 1
ATOM 1304 N N . LEU A 1 160 ? -18.065 -6.711 26.809 1.00 84.56 160 LEU A N 1
ATOM 1305 C CA . LEU A 1 160 ? -19.303 -6.096 27.309 1.00 84.56 160 LEU A CA 1
ATOM 1306 C C . LEU A 1 160 ? -20.298 -7.138 27.841 1.00 84.56 160 LEU A C 1
ATOM 1308 O O . LEU A 1 160 ? -20.951 -6.907 28.858 1.00 84.56 160 LEU A O 1
ATOM 1312 N N . THR A 1 161 ? -20.383 -8.305 27.197 1.00 86.44 161 THR A N 1
ATOM 1313 C CA . THR A 1 161 ? -21.204 -9.431 27.672 1.00 86.44 161 THR A CA 1
ATOM 1314 C C . THR A 1 161 ? -20.723 -9.916 29.037 1.00 86.44 161 THR A C 1
ATOM 1316 O O . THR A 1 161 ? -21.522 -10.072 29.961 1.00 86.44 161 THR A O 1
ATOM 1319 N N . THR A 1 162 ? -19.411 -10.098 29.197 1.00 82.06 162 THR A N 1
ATOM 1320 C CA . THR A 1 162 ? -18.808 -10.482 30.478 1.00 82.06 162 THR A CA 1
ATOM 1321 C C . THR A 1 162 ? -19.065 -9.421 31.547 1.00 82.06 162 THR A C 1
ATOM 1323 O O . THR A 1 162 ? -19.536 -9.752 32.634 1.00 82.06 162 THR A O 1
ATOM 1326 N N . LEU A 1 163 ? -18.859 -8.139 31.229 1.00 80.06 163 LEU A N 1
ATOM 1327 C CA . LEU A 1 163 ? -19.129 -7.022 32.138 1.00 80.06 163 LEU A CA 1
ATOM 1328 C C . LEU A 1 163 ? -20.588 -7.009 32.621 1.00 80.06 163 LEU A C 1
ATOM 1330 O O . LEU A 1 163 ? -20.842 -6.872 33.818 1.00 80.06 163 LEU A O 1
ATOM 1334 N N . ARG A 1 164 ? -21.548 -7.213 31.712 1.00 83.94 164 ARG A N 1
ATOM 1335 C CA . ARG A 1 164 ? -22.978 -7.298 32.041 1.00 83.94 164 ARG A CA 1
ATOM 1336 C C . ARG A 1 164 ? -23.273 -8.415 33.043 1.00 83.94 164 ARG A C 1
ATOM 1338 O O . ARG A 1 164 ? -23.993 -8.184 34.016 1.00 83.94 164 ARG A O 1
ATOM 1345 N N . LEU A 1 165 ? -22.698 -9.603 32.839 1.00 82.62 165 LEU A N 1
ATOM 1346 C CA . LEU A 1 165 ? -22.841 -10.731 33.766 1.00 82.62 165 LEU A CA 1
ATOM 1347 C C . LEU A 1 165 ? -22.251 -10.410 35.146 1.00 82.62 165 LEU A C 1
ATOM 1349 O O . LEU A 1 165 ? -22.884 -10.694 36.163 1.00 82.62 165 LEU A O 1
ATOM 1353 N N . TYR A 1 166 ? -21.077 -9.775 35.191 1.00 77.25 166 TYR A N 1
ATOM 1354 C CA . TYR A 1 166 ? -20.453 -9.357 36.448 1.00 77.25 166 TYR A CA 1
ATOM 1355 C C . TYR A 1 166 ? -21.301 -8.339 37.214 1.00 77.25 166 TYR A C 1
ATOM 1357 O O . TYR A 1 166 ? -21.504 -8.512 38.414 1.00 77.25 166 TYR A O 1
ATOM 1365 N N . ILE A 1 167 ? -21.838 -7.315 36.545 1.00 77.94 167 ILE A N 1
ATOM 1366 C CA . ILE A 1 167 ? -22.700 -6.3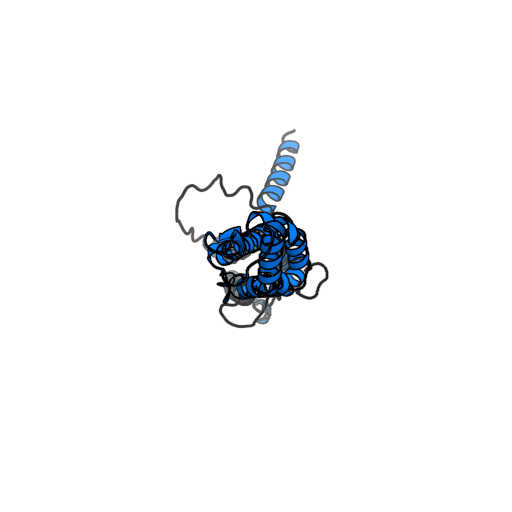04 37.182 1.00 77.94 167 ILE A CA 1
ATOM 1367 C C . ILE A 1 167 ? -23.960 -6.955 37.761 1.00 77.94 167 ILE A C 1
ATOM 1369 O O . ILE A 1 167 ? -24.321 -6.696 38.913 1.00 77.94 167 ILE A O 1
ATOM 1373 N N . ASN A 1 168 ? -24.601 -7.843 37.002 1.00 82.19 168 ASN A N 1
ATOM 1374 C CA . ASN A 1 168 ? -25.779 -8.566 37.470 1.00 82.19 168 ASN A CA 1
ATOM 1375 C C . ASN A 1 168 ? -25.463 -9.418 38.716 1.00 82.19 168 ASN A C 1
ATOM 1377 O O . ASN A 1 168 ? -26.201 -9.378 39.700 1.00 82.19 168 ASN A O 1
ATOM 1381 N N . ASN A 1 169 ? -24.332 -10.131 38.716 1.00 78.06 169 ASN A N 1
ATOM 1382 C CA . ASN A 1 169 ? -23.908 -10.956 39.850 1.00 78.06 169 ASN A CA 1
ATOM 1383 C C . ASN A 1 169 ? -23.550 -10.115 41.086 1.00 78.06 169 ASN A C 1
ATOM 1385 O O . ASN A 1 169 ? -24.036 -10.395 42.179 1.00 78.06 169 ASN A O 1
ATOM 1389 N N . LEU A 1 170 ? -22.746 -9.059 40.928 1.00 74.50 170 LEU A N 1
ATOM 1390 C CA . LEU A 1 170 ? -22.301 -8.203 42.037 1.00 74.50 170 LEU A CA 1
ATOM 1391 C C . LEU A 1 170 ? -23.454 -7.450 42.704 1.00 74.50 170 LEU A C 1
ATOM 1393 O O . LEU A 1 170 ? -23.416 -7.172 43.902 1.00 74.50 170 LEU A O 1
ATOM 1397 N N . THR A 1 171 ? -24.495 -7.137 41.940 1.00 74.12 171 THR A N 1
ATOM 1398 C CA . THR A 1 171 ? -25.677 -6.437 42.449 1.00 74.12 171 THR A CA 1
ATOM 1399 C C . THR A 1 171 ? -26.767 -7.392 42.934 1.00 74.12 171 THR A C 1
ATOM 1401 O O . THR A 1 171 ? -27.826 -6.926 43.358 1.00 74.12 171 THR A O 1
ATOM 1404 N N . ASN A 1 172 ? -26.527 -8.712 42.911 1.00 79.56 172 ASN A N 1
ATOM 1405 C CA . ASN A 1 172 ? -27.522 -9.753 43.186 1.00 79.56 172 ASN A CA 1
ATOM 1406 C C . ASN A 1 172 ? -28.818 -9.548 42.377 1.00 79.56 172 ASN A C 1
ATOM 1408 O O . ASN A 1 172 ? -29.921 -9.637 42.918 1.00 79.56 172 ASN A O 1
ATOM 1412 N N . GLY A 1 173 ? -28.683 -9.204 41.094 1.00 79.25 173 GLY A N 1
ATOM 1413 C CA . GLY A 1 173 ? -29.799 -8.975 40.176 1.00 79.25 173 GLY A CA 1
ATOM 1414 C C . GLY A 1 173 ? -30.537 -7.647 40.356 1.00 79.25 173 GLY A C 1
ATOM 1415 O O . GLY A 1 173 ? -31.584 -7.455 39.745 1.00 79.25 173 GLY A O 1
ATOM 1416 N N . LYS A 1 174 ? -30.034 -6.722 41.187 1.00 78.12 174 LYS A N 1
ATOM 1417 C CA . LYS A 1 174 ? -30.657 -5.397 41.357 1.00 78.12 174 LYS A CA 1
ATOM 1418 C C . LYS A 1 174 ? -30.451 -4.489 40.149 1.00 78.12 174 LYS A C 1
ATOM 1420 O O . LYS A 1 174 ? -31.323 -3.676 39.861 1.00 78.12 174 LYS A O 1
ATOM 1425 N N . ILE A 1 175 ? -29.314 -4.613 39.465 1.00 79.00 175 ILE A N 1
ATOM 1426 C CA . ILE A 1 175 ? -29.044 -3.906 38.212 1.00 79.00 175 ILE A CA 1
ATOM 1427 C C . ILE A 1 175 ? -29.089 -4.928 37.083 1.00 79.00 175 ILE A C 1
ATOM 1429 O O . ILE A 1 175 ? -28.235 -5.810 37.000 1.00 79.00 175 ILE A O 1
ATOM 1433 N N . VAL A 1 176 ? -30.081 -4.781 36.207 1.00 82.12 176 VAL A N 1
ATOM 1434 C CA . VAL A 1 176 ? -30.241 -5.595 35.001 1.00 82.12 176 VAL A CA 1
ATOM 1435 C C . VAL A 1 176 ? -30.079 -4.675 33.800 1.00 82.12 176 VAL A C 1
ATOM 1437 O O . VAL A 1 176 ? -30.953 -3.861 33.515 1.00 82.12 176 VAL A O 1
ATOM 1440 N N . LEU A 1 177 ? -28.940 -4.788 33.117 1.00 84.31 177 LEU A N 1
ATOM 14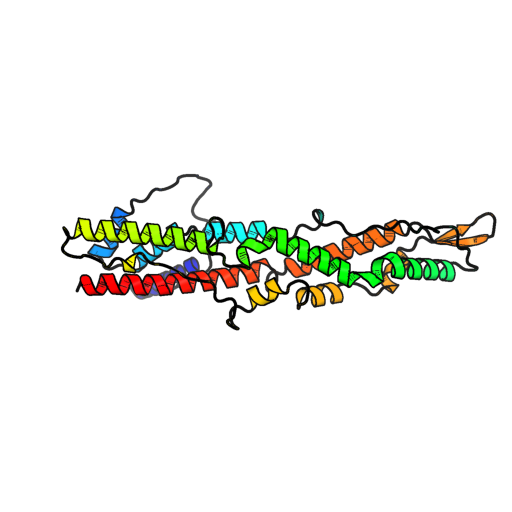41 C CA . LEU A 1 177 ? -28.705 -4.074 31.863 1.00 84.31 177 LEU A CA 1
ATOM 1442 C C . LEU A 1 177 ? -29.492 -4.747 30.730 1.00 84.31 177 LEU A C 1
ATOM 1444 O O . LEU A 1 177 ? -29.590 -5.980 30.689 1.00 84.31 177 LEU A O 1
ATOM 1448 N N . GLU A 1 178 ? -30.020 -3.939 29.812 1.00 87.56 178 GLU A N 1
ATOM 1449 C CA . GLU A 1 178 ? -30.737 -4.397 28.616 1.00 87.56 178 GLU A CA 1
ATOM 1450 C C . GLU A 1 178 ? -29.846 -5.240 27.685 1.00 87.56 178 GLU A C 1
ATOM 1452 O O . GLU A 1 178 ? -28.618 -5.143 27.717 1.00 87.56 178 GLU A O 1
ATOM 1457 N N . ASP A 1 179 ? -30.462 -6.055 26.823 1.00 83.38 179 ASP A N 1
ATOM 1458 C CA . ASP A 1 179 ? -29.741 -6.883 25.840 1.00 83.38 179 ASP A CA 1
ATOM 1459 C C . ASP A 1 179 ? -28.964 -6.056 24.802 1.00 83.38 179 ASP A C 1
ATOM 1461 O O . ASP A 1 179 ? -27.937 -6.498 24.292 1.00 83.38 179 ASP A O 1
ATOM 1465 N N . SER A 1 180 ? -29.395 -4.821 24.550 1.00 87.06 180 SER A N 1
ATOM 1466 C CA . SER A 1 180 ? -28.716 -3.856 23.676 1.00 87.06 180 SER A CA 1
ATOM 1467 C C . SER A 1 180 ? -27.375 -3.357 24.245 1.00 87.06 180 SER A C 1
ATOM 1469 O O . SER A 1 180 ? -26.564 -2.758 23.531 1.00 87.06 180 SER A O 1
ATOM 1471 N N . PHE A 1 181 ? -27.086 -3.600 25.530 1.00 87.38 181 PHE A N 1
ATOM 1472 C CA . PHE A 1 181 ? -25.836 -3.167 26.159 1.00 87.38 181 PHE A CA 1
ATOM 1473 C C . PHE A 1 181 ? -24.608 -3.824 25.518 1.00 87.38 181 PHE A C 1
ATOM 1475 O O . PHE A 1 181 ? -23.597 -3.162 25.297 1.00 87.38 181 PHE A O 1
ATOM 1482 N N . ASN A 1 182 ? -24.704 -5.114 25.192 1.00 86.19 182 ASN A N 1
ATOM 1483 C CA . ASN A 1 182 ? -23.623 -5.878 24.570 1.00 86.19 182 ASN A CA 1
ATOM 1484 C C . ASN A 1 182 ? -23.606 -5.792 23.035 1.00 86.19 182 ASN A C 1
ATOM 1486 O O . ASN A 1 182 ? -22.719 -6.376 22.410 1.00 86.19 182 ASN A O 1
ATOM 1490 N N . GLU A 1 183 ? -24.541 -5.067 22.416 1.00 90.12 183 GLU A N 1
ATOM 1491 C CA . GLU A 1 183 ? -24.445 -4.710 21.000 1.00 90.12 183 GLU A CA 1
ATOM 1492 C C . GLU A 1 183 ? -23.366 -3.638 20.813 1.00 90.12 183 GLU A C 1
ATOM 1494 O O . GLU A 1 183 ? -23.418 -2.577 21.435 1.00 90.12 183 GLU A O 1
ATOM 1499 N N . PHE A 1 184 ? -22.383 -3.916 19.956 1.00 88.25 184 PHE A N 1
ATOM 1500 C CA . PHE A 1 184 ? -21.277 -3.004 19.674 1.00 88.25 184 PHE A CA 1
ATOM 1501 C C . PHE A 1 184 ? -20.868 -3.117 18.208 1.00 88.25 184 PHE A C 1
ATOM 1503 O O . PHE A 1 184 ? -20.424 -4.178 17.765 1.00 88.25 184 PHE A O 1
ATOM 1510 N N . VAL A 1 185 ? -21.056 -2.047 17.442 1.00 89.56 185 VAL A N 1
ATOM 1511 C CA . VAL A 1 185 ? -20.683 -1.998 16.027 1.00 89.56 185 VAL A CA 1
ATOM 1512 C C . VAL A 1 185 ? -20.118 -0.622 15.728 1.00 89.56 185 VAL A C 1
ATOM 1514 O O . VAL A 1 185 ? -20.861 0.331 15.524 1.00 89.56 185 VAL A O 1
ATOM 1517 N N . VAL A 1 186 ? -18.797 -0.543 15.661 1.00 87.69 186 VAL A N 1
ATOM 1518 C CA . VAL A 1 186 ? -18.079 0.622 15.154 1.00 87.69 186 VAL A CA 1
ATOM 1519 C C . VAL A 1 186 ? -17.501 0.261 13.797 1.00 87.69 186 VAL A C 1
ATOM 1521 O O . VAL A 1 186 ? -16.803 -0.747 13.646 1.00 87.69 186 VAL A O 1
ATOM 1524 N N . LYS A 1 187 ? -17.840 1.056 12.783 1.00 87.19 187 LYS A N 1
ATOM 1525 C CA . LYS A 1 187 ? -17.339 0.896 11.417 1.00 87.19 187 LYS A CA 1
ATOM 1526 C C . LYS A 1 187 ? -16.380 2.045 11.133 1.00 87.19 187 LYS A C 1
ATOM 1528 O O . LYS A 1 187 ? -16.727 3.175 11.465 1.00 87.19 187 LYS A O 1
ATOM 1533 N N . PRO A 1 188 ? -15.221 1.796 10.506 1.00 80.50 188 PRO A N 1
ATOM 1534 C CA . PRO A 1 188 ? -14.350 2.886 10.098 1.00 80.50 188 PRO A CA 1
ATOM 1535 C C . PRO A 1 188 ? -15.099 3.789 9.120 1.00 80.50 188 PRO A C 1
ATOM 1537 O O . PRO A 1 188 ? -15.675 3.303 8.139 1.00 80.50 188 PRO A O 1
ATOM 1540 N N . ASN A 1 189 ? -15.087 5.096 9.366 1.00 76.12 189 ASN A N 1
ATOM 1541 C CA . ASN A 1 189 ? -15.694 6.036 8.440 1.00 76.12 189 ASN A CA 1
ATOM 1542 C C . ASN A 1 189 ? -14.760 6.298 7.256 1.00 76.12 189 ASN A C 1
ATOM 1544 O O . ASN A 1 189 ? -13.931 7.198 7.285 1.00 76.12 189 ASN A O 1
ATOM 1548 N N . PHE A 1 190 ? -14.889 5.520 6.186 1.00 74.06 190 PHE A N 1
ATOM 1549 C CA . PHE A 1 190 ? -14.051 5.709 5.000 1.00 74.06 190 PHE A CA 1
ATOM 1550 C C . PHE A 1 190 ? -14.447 6.919 4.136 1.00 74.06 190 PHE A C 1
ATOM 1552 O O . PHE A 1 190 ? -13.736 7.231 3.185 1.00 74.06 190 PHE A O 1
ATOM 1559 N N . GLU A 1 191 ? -15.584 7.565 4.399 1.00 67.69 191 GLU A N 1
ATOM 1560 C CA . GLU A 1 191 ? -16.147 8.618 3.541 1.00 67.69 191 GLU A CA 1
ATOM 1561 C C . GLU A 1 191 ? -15.886 10.034 4.069 1.00 67.69 191 GLU A C 1
ATOM 1563 O O . GLU A 1 191 ? -15.944 10.998 3.304 1.00 67.69 191 GLU A O 1
ATOM 1568 N N . GLU A 1 192 ? -15.555 10.181 5.352 1.00 65.25 192 GLU A N 1
ATOM 1569 C CA . 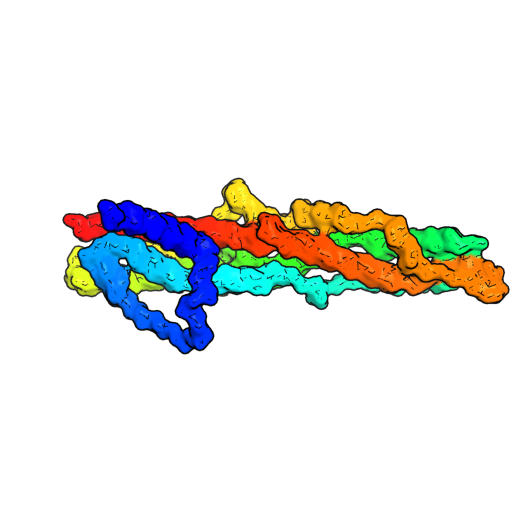GLU A 1 192 ? -15.204 11.474 5.932 1.00 65.25 192 GLU A CA 1
ATOM 1570 C C . GLU A 1 192 ? -13.903 12.038 5.346 1.00 65.25 192 GLU A C 1
ATOM 1572 O O . GLU A 1 192 ? -12.910 11.331 5.170 1.00 65.25 192 GLU A O 1
ATOM 1577 N N . ALA A 1 193 ? -13.891 13.352 5.094 1.00 56.47 193 ALA A N 1
ATOM 1578 C CA . ALA A 1 193 ? -12.730 14.069 4.562 1.00 56.47 193 ALA A CA 1
ATOM 1579 C C . ALA A 1 193 ? -11.477 13.926 5.449 1.00 56.47 193 ALA A C 1
ATOM 1581 O O . ALA A 1 193 ? -10.359 13.952 4.938 1.00 56.47 193 ALA A O 1
ATOM 1582 N N . GLU A 1 194 ? -11.673 13.737 6.756 1.00 51.12 194 GLU A N 1
ATOM 1583 C CA . GLU A 1 194 ? -10.622 13.479 7.746 1.00 51.12 194 GLU A CA 1
ATOM 1584 C C . GLU A 1 194 ? -10.009 12.077 7.622 1.00 51.12 194 GLU A C 1
ATOM 1586 O O . GLU A 1 194 ? -8.833 11.905 7.906 1.00 51.12 194 GLU A O 1
ATOM 1591 N N . CYS A 1 195 ? -10.724 11.091 7.071 1.00 56.19 195 CYS A N 1
ATOM 1592 C CA . CYS A 1 195 ? -10.143 9.808 6.660 1.00 56.19 195 CYS A CA 1
ATOM 1593 C C . CYS A 1 195 ? -9.449 9.932 5.290 1.00 56.19 195 CYS A C 1
ATOM 1595 O O . CYS A 1 195 ? -9.550 9.067 4.413 1.00 56.19 195 CYS A O 1
ATOM 1597 N N . SER A 1 196 ? -8.727 11.039 5.079 1.00 66.62 196 SER A N 1
ATOM 1598 C CA . SER A 1 196 ? -8.023 11.321 3.826 1.00 66.62 196 SER A CA 1
ATOM 1599 C C . SER A 1 196 ? -6.998 10.230 3.505 1.00 66.62 196 SER A C 1
ATOM 1601 O O . SER A 1 196 ? -6.811 9.890 2.335 1.00 66.62 196 SER A O 1
ATOM 1603 N N . GLY A 1 197 ? -6.380 9.640 4.537 1.00 76.62 197 GLY A N 1
ATOM 1604 C CA . GLY A 1 197 ? -5.359 8.607 4.407 1.00 76.62 197 GLY A CA 1
ATOM 1605 C C . GLY A 1 197 ? -5.873 7.337 3.745 1.00 76.62 197 GLY A C 1
ATOM 1606 O O . GLY A 1 197 ? -5.354 6.939 2.704 1.00 76.62 197 GLY A O 1
ATOM 1607 N N . ILE A 1 198 ? -6.947 6.735 4.257 1.00 81.50 198 ILE A N 1
ATOM 1608 C CA . ILE A 1 198 ? -7.470 5.489 3.680 1.00 81.50 198 ILE A CA 1
ATOM 1609 C C . ILE A 1 198 ? -7.987 5.665 2.250 1.00 81.50 198 ILE A C 1
ATOM 1611 O O . ILE A 1 198 ? -7.817 4.776 1.416 1.00 81.50 198 ILE A O 1
ATOM 1615 N N . ASN A 1 199 ? -8.551 6.829 1.921 1.00 80.50 199 ASN A N 1
ATOM 1616 C CA . ASN A 1 199 ? -8.969 7.135 0.555 1.00 80.50 199 ASN A CA 1
ATOM 1617 C C . ASN A 1 199 ? -7.776 7.308 -0.392 1.00 80.50 199 ASN A C 1
ATOM 1619 O O . ASN A 1 199 ? -7.829 6.819 -1.525 1.00 80.50 199 ASN A O 1
ATOM 1623 N N . LYS A 1 200 ? -6.684 7.929 0.074 1.00 83.62 200 LYS A N 1
ATOM 1624 C CA . LYS A 1 200 ? -5.408 7.969 -0.658 1.00 83.62 200 LYS A CA 1
ATOM 1625 C C . LYS A 1 200 ? -4.861 6.557 -0.881 1.00 83.62 200 LYS A C 1
ATOM 1627 O O . LYS A 1 200 ? -4.478 6.236 -2.000 1.00 83.62 200 LYS A O 1
ATOM 1632 N N . LEU A 1 201 ? -4.901 5.693 0.136 1.00 87.81 201 LEU A N 1
ATOM 1633 C CA . LEU A 1 201 ? -4.422 4.308 0.046 1.00 87.81 201 LEU A CA 1
ATOM 1634 C C . LEU A 1 201 ? -5.301 3.411 -0.839 1.00 87.81 201 LEU A C 1
ATOM 1636 O O . LEU A 1 201 ? -4.795 2.534 -1.537 1.00 87.81 201 LEU A O 1
ATOM 1640 N N . ARG A 1 202 ? -6.621 3.625 -0.870 1.00 87.06 202 ARG A N 1
ATOM 1641 C CA . ARG A 1 202 ? -7.525 2.910 -1.791 1.00 87.06 202 ARG A CA 1
ATOM 1642 C C . ARG A 1 202 ? -7.228 3.232 -3.254 1.00 87.06 202 ARG A C 1
ATOM 1644 O O . ARG A 1 202 ? -7.392 2.351 -4.100 1.00 87.06 202 ARG A O 1
ATOM 1651 N N . LYS A 1 203 ? -6.764 4.456 -3.521 1.00 86.81 203 LYS A N 1
ATOM 1652 C CA . LYS A 1 203 ? -6.372 4.978 -4.839 1.00 86.81 203 LYS A CA 1
ATOM 1653 C C . LYS A 1 203 ? -4.851 5.073 -5.002 1.00 86.81 203 LYS A C 1
ATOM 1655 O O . LYS A 1 203 ? -4.372 5.960 -5.707 1.00 86.81 203 LYS A O 1
ATOM 1660 N N . LEU A 1 204 ? -4.092 4.195 -4.342 1.00 89.31 204 LEU A N 1
ATOM 1661 C CA . LEU A 1 204 ? -2.625 4.225 -4.337 1.00 89.31 204 LEU A CA 1
ATOM 1662 C C . LEU A 1 204 ? -2.036 4.315 -5.756 1.00 89.31 204 LEU A C 1
ATOM 1664 O O . LEU A 1 204 ? -1.088 5.059 -5.993 1.00 89.31 204 LEU A O 1
ATOM 1668 N N . GLU A 1 205 ? -2.639 3.591 -6.697 1.00 89.69 205 GLU A N 1
ATOM 1669 C CA . GLU A 1 205 ? -2.216 3.469 -8.093 1.00 89.69 205 GLU A CA 1
ATOM 1670 C C . GLU A 1 205 ? -2.530 4.711 -8.937 1.00 89.69 205 GLU A C 1
ATOM 1672 O O . GLU A 1 205 ? -1.897 4.928 -9.962 1.00 89.69 205 GLU A O 1
ATOM 1677 N N . GLU A 1 206 ? -3.486 5.541 -8.521 1.00 83.19 206 GLU A N 1
ATOM 1678 C CA . GLU A 1 206 ? -3.999 6.677 -9.307 1.00 83.19 206 GLU A CA 1
ATOM 1679 C C . GLU A 1 206 ? -3.677 8.038 -8.665 1.00 83.19 206 GLU A C 1
ATOM 1681 O O . GLU A 1 206 ? -3.846 9.093 -9.281 1.00 83.19 206 GLU A O 1
ATOM 1686 N N . GLY A 1 207 ? -3.249 8.024 -7.402 1.00 80.62 207 GLY A N 1
ATOM 1687 C CA . GLY A 1 207 ? -3.123 9.205 -6.560 1.00 80.62 207 GLY A CA 1
ATOM 1688 C C . GLY A 1 207 ? -1.731 9.833 -6.532 1.00 80.62 207 GLY A C 1
ATOM 1689 O O . GLY A 1 207 ? -0.904 9.695 -7.436 1.00 80.62 207 GLY A O 1
ATOM 1690 N N . ASP A 1 208 ? -1.473 10.550 -5.441 1.00 84.50 208 ASP A N 1
ATOM 1691 C CA . ASP A 1 208 ? -0.237 11.314 -5.255 1.00 84.50 208 ASP A CA 1
ATOM 1692 C C . ASP A 1 208 ? 1.007 10.423 -5.161 1.00 84.50 208 ASP A C 1
ATOM 1694 O O . ASP A 1 208 ? 2.085 10.853 -5.560 1.00 84.50 208 ASP A O 1
ATOM 1698 N N . PHE A 1 209 ? 0.863 9.163 -4.733 1.00 88.31 209 PHE A N 1
ATOM 1699 C CA . PHE A 1 209 ? 1.956 8.188 -4.741 1.00 88.31 209 PHE A CA 1
ATOM 1700 C C . PHE A 1 209 ? 2.491 7.957 -6.153 1.00 88.31 209 PHE A C 1
ATOM 1702 O O . PHE A 1 209 ? 3.677 8.180 -6.389 1.00 88.31 209 PHE A O 1
ATOM 1709 N N . LYS A 1 210 ? 1.625 7.605 -7.115 1.00 91.19 210 LYS A N 1
ATOM 1710 C CA . LYS A 1 210 ? 2.033 7.425 -8.518 1.00 91.19 210 LYS A CA 1
ATOM 1711 C C . LYS A 1 210 ? 2.713 8.682 -9.062 1.00 91.19 210 LYS A C 1
ATOM 1713 O O . LYS A 1 210 ? 3.763 8.581 -9.690 1.00 91.19 210 LYS A O 1
ATOM 1718 N N . LYS A 1 211 ? 2.152 9.868 -8.800 1.00 90.81 211 LYS A N 1
ATOM 1719 C CA . LYS A 1 211 ? 2.745 11.139 -9.253 1.00 90.81 211 LYS A CA 1
ATOM 1720 C C . LYS A 1 211 ? 4.141 11.362 -8.675 1.00 90.81 211 LYS A C 1
ATOM 1722 O O . LYS A 1 211 ? 5.041 11.713 -9.428 1.00 90.81 211 LYS A O 1
ATOM 1727 N N . ARG A 1 212 ? 4.321 11.132 -7.370 1.00 91.31 212 ARG A N 1
ATOM 1728 C CA . ARG A 1 212 ? 5.616 11.254 -6.688 1.00 91.31 212 ARG A CA 1
ATOM 1729 C C . ARG A 1 212 ? 6.651 10.294 -7.266 1.00 91.31 212 ARG A C 1
ATOM 1731 O O . ARG A 1 212 ? 7.753 10.728 -7.579 1.00 91.31 212 ARG A O 1
ATOM 1738 N N . ILE A 1 213 ? 6.273 9.031 -7.461 1.00 95.00 213 ILE A N 1
ATOM 1739 C CA . ILE A 1 213 ? 7.143 8.006 -8.053 1.00 95.00 213 ILE A CA 1
ATOM 1740 C C . ILE A 1 213 ? 7.567 8.437 -9.458 1.00 95.00 213 ILE A C 1
ATOM 1742 O O . ILE A 1 213 ? 8.751 8.460 -9.766 1.00 95.00 213 ILE A O 1
ATOM 1746 N N . LEU A 1 214 ? 6.613 8.850 -10.300 1.00 95.31 214 LEU A N 1
ATOM 1747 C CA . LEU A 1 214 ? 6.911 9.303 -11.660 1.00 95.31 214 LEU A CA 1
ATOM 1748 C C . LEU A 1 214 ? 7.798 10.546 -11.694 1.00 95.31 214 LEU A C 1
ATOM 1750 O O . LEU A 1 214 ? 8.651 10.635 -12.567 1.00 95.31 214 LEU A O 1
ATOM 1754 N N . SER A 1 215 ? 7.613 11.485 -10.762 1.00 94.38 215 SER A N 1
ATOM 1755 C CA . SER A 1 215 ? 8.468 12.673 -10.661 1.00 94.38 215 SER A CA 1
ATOM 1756 C C . SER A 1 215 ? 9.876 12.378 -10.144 1.00 94.38 215 SER A C 1
ATOM 1758 O O . SER A 1 215 ? 10.762 13.202 -10.337 1.00 94.38 215 SER A O 1
ATOM 1760 N N . GLY A 1 216 ? 10.069 11.241 -9.470 1.00 95.06 216 GLY A N 1
ATOM 1761 C CA . GLY A 1 216 ? 11.378 10.773 -9.020 1.00 95.06 216 GLY A CA 1
ATOM 1762 C C . GLY A 1 216 ? 12.153 10.013 -10.096 1.00 95.06 216 GLY A C 1
ATOM 1763 O O . GLY A 1 216 ? 13.359 9.839 -9.959 1.00 95.06 216 GLY A O 1
ATOM 1764 N N . LEU A 1 217 ? 11.488 9.578 -11.174 1.00 96.12 217 LEU A N 1
ATOM 1765 C CA . LEU A 1 217 ? 12.159 8.930 -12.296 1.00 96.12 217 LEU A CA 1
ATOM 1766 C C . LEU A 1 217 ? 12.883 9.947 -13.175 1.00 96.12 217 LEU A C 1
ATOM 1768 O O . LEU A 1 217 ? 12.350 11.000 -13.513 1.00 96.12 217 LEU A O 1
ATOM 1772 N N . GLU A 1 218 ? 14.066 9.553 -13.629 1.00 96.44 218 GLU A N 1
ATOM 1773 C CA . GLU A 1 218 ? 14.867 10.349 -14.554 1.00 96.44 218 GLU A CA 1
ATOM 1774 C C . GLU A 1 218 ? 14.280 10.357 -15.976 1.00 96.44 218 GLU A C 1
ATOM 1776 O O . GLU A 1 218 ? 13.601 9.415 -16.426 1.00 96.44 218 GLU A O 1
ATOM 1781 N N . ASP A 1 219 ? 14.588 11.425 -16.710 1.00 96.12 219 ASP A N 1
ATOM 1782 C CA . ASP A 1 219 ? 14.296 11.528 -18.137 1.00 96.12 219 ASP A CA 1
ATOM 1783 C C . ASP A 1 219 ? 14.973 10.400 -18.919 1.00 96.12 219 ASP A C 1
ATOM 1785 O O . ASP A 1 219 ? 16.037 9.903 -18.547 1.00 96.12 219 ASP A O 1
ATOM 1789 N N . ILE A 1 220 ? 14.383 10.006 -20.051 1.00 96.12 220 ILE A N 1
ATOM 1790 C CA . ILE A 1 220 ? 14.902 8.877 -20.834 1.00 96.12 220 ILE A CA 1
ATOM 1791 C C . ILE A 1 220 ? 16.369 9.066 -21.240 1.00 96.12 220 ILE A C 1
ATOM 1793 O O . ILE A 1 220 ? 17.124 8.100 -21.264 1.00 96.12 220 ILE A O 1
ATOM 1797 N N . SER A 1 221 ? 16.794 10.303 -21.504 1.00 95.31 221 SER A N 1
ATOM 1798 C CA . SER A 1 221 ? 18.177 10.612 -21.868 1.00 95.31 221 SER A CA 1
ATOM 1799 C C . SER A 1 221 ? 19.174 10.280 -20.766 1.00 95.31 221 SER A C 1
ATOM 1801 O O . SER A 1 221 ? 20.314 9.996 -21.082 1.00 95.31 221 SER A O 1
ATOM 1803 N N . TRP A 1 222 ? 18.768 10.263 -19.494 1.00 96.38 222 TRP A N 1
ATOM 1804 C CA . TRP A 1 222 ? 19.644 9.852 -18.393 1.00 96.38 222 TRP A CA 1
ATOM 1805 C C . TRP A 1 222 ? 20.114 8.398 -18.534 1.00 96.38 222 TRP A C 1
ATOM 1807 O O . TRP A 1 222 ? 21.149 8.018 -17.994 1.00 96.38 222 TRP A O 1
ATOM 1817 N N . TYR A 1 223 ? 19.362 7.580 -19.279 1.00 95.31 223 TYR A N 1
ATOM 1818 C CA . TYR A 1 223 ? 19.680 6.174 -19.485 1.00 95.31 223 TYR A CA 1
ATOM 1819 C C . TYR A 1 223 ? 20.632 5.914 -20.660 1.00 95.31 223 TYR A C 1
ATOM 1821 O O . TYR A 1 223 ? 20.997 4.760 -20.892 1.00 95.31 223 TYR A O 1
ATOM 1829 N N . ASP A 1 224 ? 21.047 6.952 -21.393 1.00 94.31 224 ASP A N 1
ATOM 1830 C CA . ASP A 1 224 ? 21.938 6.825 -22.550 1.00 94.31 224 ASP A CA 1
ATOM 1831 C C . ASP A 1 224 ? 23.287 6.180 -22.187 1.00 94.31 224 ASP A C 1
ATOM 1833 O O . ASP A 1 224 ? 23.765 5.305 -22.907 1.00 94.31 224 ASP A O 1
ATOM 1837 N N . ILE A 1 225 ? 23.834 6.509 -21.014 1.00 93.44 225 ILE A N 1
ATOM 1838 C CA . ILE A 1 225 ? 25.092 5.971 -20.486 1.00 93.44 225 ILE A CA 1
ATOM 1839 C C . ILE A 1 225 ? 25.051 4.463 -20.218 1.00 93.44 225 ILE A C 1
ATOM 1841 O O . ILE A 1 225 ? 26.104 3.841 -20.078 1.00 93.44 225 ILE A O 1
ATOM 1845 N N . PHE A 1 226 ? 23.857 3.872 -20.119 1.00 93.62 226 PHE A N 1
ATOM 1846 C CA . PHE A 1 226 ? 23.682 2.434 -19.908 1.00 93.62 226 PHE A CA 1
ATOM 1847 C C . PHE A 1 226 ? 23.408 1.679 -21.211 1.00 93.62 226 PHE A C 1
ATOM 1849 O O . PHE A 1 226 ? 23.275 0.453 -21.176 1.00 93.62 226 PHE A O 1
ATOM 1856 N N . ILE A 1 227 ? 23.321 2.377 -22.349 1.00 93.75 227 ILE A N 1
ATOM 1857 C CA . ILE A 1 227 ? 23.223 1.745 -23.663 1.00 93.75 227 ILE A CA 1
ATOM 1858 C C . ILE A 1 227 ? 24.613 1.258 -24.072 1.00 93.75 227 ILE A C 1
ATOM 1860 O O . ILE A 1 227 ? 25.522 2.044 -24.335 1.00 93.75 227 ILE A O 1
ATOM 1864 N N . ASP A 1 228 ? 24.773 -0.062 -24.130 1.00 93.00 228 ASP A N 1
ATOM 1865 C CA . ASP A 1 228 ? 26.022 -0.697 -24.540 1.00 93.00 228 ASP A CA 1
ATOM 1866 C C . ASP A 1 228 ? 26.165 -0.584 -26.061 1.00 93.00 228 ASP A C 1
ATOM 1868 O O . ASP A 1 228 ? 25.312 -1.070 -26.808 1.00 93.00 228 ASP A O 1
ATOM 1872 N N . VAL A 1 229 ? 27.221 0.086 -26.521 1.00 94.00 229 VAL A N 1
ATOM 1873 C CA . VAL A 1 229 ? 27.506 0.307 -27.942 1.00 94.00 229 VAL A CA 1
ATOM 1874 C C . VAL A 1 229 ? 28.910 -0.181 -28.244 1.00 94.00 229 VAL A C 1
ATOM 1876 O O . VAL A 1 229 ? 29.877 0.271 -27.631 1.00 94.00 229 VAL A O 1
ATOM 1879 N N . ASP A 1 230 ? 29.019 -1.044 -29.249 1.00 93.81 230 ASP A N 1
ATOM 1880 C CA . ASP A 1 230 ? 30.291 -1.573 -29.735 1.00 93.81 230 ASP A CA 1
ATOM 1881 C C . ASP A 1 230 ? 30.456 -1.314 -31.237 1.00 93.81 230 ASP A C 1
ATOM 1883 O O . ASP A 1 230 ? 29.489 -1.064 -31.966 1.00 93.81 230 ASP A O 1
ATOM 1887 N N . GLN A 1 231 ? 31.702 -1.371 -31.700 1.00 93.56 231 GLN A N 1
ATOM 1888 C CA . GLN A 1 231 ? 32.049 -1.317 -33.110 1.00 93.56 231 GLN A CA 1
ATOM 1889 C C . GLN A 1 231 ? 32.224 -2.736 -33.654 1.00 93.56 231 GLN A C 1
ATOM 1891 O O . GLN A 1 231 ? 33.073 -3.513 -33.217 1.00 93.56 231 GLN A O 1
ATOM 1896 N N . ASP A 1 232 ? 31.441 -3.057 -34.672 1.00 89.75 232 ASP A N 1
ATOM 1897 C CA . ASP A 1 232 ? 31.573 -4.275 -35.447 1.00 89.75 232 ASP A CA 1
ATOM 1898 C C . ASP A 1 232 ? 32.917 -4.279 -36.193 1.00 89.75 232 ASP A C 1
ATOM 1900 O O . ASP A 1 232 ? 33.206 -3.401 -37.009 1.00 89.75 232 ASP A O 1
ATOM 1904 N N . ARG A 1 233 ? 33.761 -5.274 -35.901 1.00 87.06 233 ARG A N 1
ATOM 1905 C CA . ARG A 1 233 ? 35.137 -5.344 -36.423 1.00 87.06 233 ARG A CA 1
ATOM 1906 C C . ARG A 1 233 ? 35.216 -5.597 -37.924 1.00 87.06 233 ARG A C 1
ATOM 1908 O O . ARG A 1 233 ? 36.204 -5.204 -38.538 1.00 87.06 233 ARG A O 1
ATOM 1915 N N . ASP A 1 234 ? 34.210 -6.250 -38.495 1.00 87.62 234 ASP A N 1
ATOM 1916 C CA . ASP A 1 234 ? 34.221 -6.668 -39.896 1.00 87.62 234 ASP A CA 1
ATOM 1917 C C . ASP A 1 234 ? 33.735 -5.536 -40.808 1.00 87.62 234 ASP A C 1
ATOM 1919 O O . ASP A 1 234 ? 34.237 -5.355 -41.917 1.00 87.62 234 ASP A O 1
ATOM 1923 N N . THR A 1 235 ? 32.773 -4.747 -40.331 1.00 89.62 235 THR A N 1
ATOM 1924 C CA . THR A 1 235 ? 32.154 -3.648 -41.090 1.00 89.62 235 THR A CA 1
ATOM 1925 C C . THR A 1 235 ? 32.668 -2.263 -40.702 1.00 89.62 235 THR A C 1
ATOM 1927 O O . THR A 1 235 ? 32.489 -1.315 -41.463 1.00 89.62 235 THR A O 1
ATOM 1930 N N . GLY A 1 236 ? 33.287 -2.119 -39.527 1.00 90.56 236 GLY A N 1
ATOM 1931 C CA . GLY A 1 236 ? 33.660 -0.828 -38.942 1.00 90.56 236 GLY A CA 1
ATOM 1932 C C . GLY A 1 236 ? 32.467 0.017 -38.476 1.00 90.56 236 GLY A C 1
ATOM 1933 O O . GLY A 1 236 ? 32.667 1.151 -38.040 1.00 90.56 236 GLY A O 1
ATOM 1934 N N . LEU A 1 237 ? 31.243 -0.510 -38.565 1.00 94.00 237 LEU A N 1
ATOM 1935 C CA . LEU A 1 237 ? 30.004 0.155 -38.160 1.00 94.00 237 LEU A CA 1
ATOM 1936 C C . LEU A 1 237 ? 29.707 -0.089 -36.677 1.00 94.00 237 LEU A C 1
ATOM 1938 O O . LEU A 1 237 ? 30.189 -1.048 -36.086 1.00 94.00 237 LEU A O 1
ATOM 1942 N N . TYR A 1 238 ? 28.883 0.757 -36.073 1.00 95.38 238 TYR A N 1
ATOM 1943 C CA . TYR A 1 238 ? 28.494 0.654 -34.667 1.00 95.38 238 TYR A CA 1
ATOM 1944 C C . TYR A 1 238 ? 27.178 -0.106 -34.502 1.00 95.38 238 TYR A C 1
ATOM 1946 O O . TYR A 1 238 ? 26.314 -0.071 -35.378 1.00 95.38 238 TYR A O 1
ATOM 1954 N N . CYS A 1 239 ? 26.994 -0.769 -33.369 1.00 93.06 239 CYS A N 1
ATOM 1955 C CA . CYS A 1 239 ? 25.752 -1.439 -32.993 1.00 93.06 239 CYS A CA 1
ATOM 1956 C C . CYS A 1 239 ? 25.545 -1.370 -31.481 1.00 93.06 239 CYS A C 1
ATOM 1958 O O . CYS A 1 239 ? 26.517 -1.345 -30.730 1.00 93.06 239 CYS A O 1
ATOM 1960 N N . TYR A 1 240 ? 24.283 -1.361 -31.047 1.00 92.75 240 TYR A N 1
ATOM 1961 C CA . TYR A 1 240 ? 23.936 -1.480 -29.635 1.00 92.75 240 TYR A CA 1
ATOM 1962 C C . TYR A 1 240 ? 23.619 -2.933 -29.260 1.00 92.75 240 TYR A C 1
ATOM 1964 O O . TYR A 1 240 ? 23.205 -3.735 -30.109 1.00 92.75 240 TYR A O 1
ATOM 1972 N N . GLY A 1 241 ? 23.726 -3.246 -27.974 1.00 89.94 241 GLY A N 1
ATOM 1973 C CA . GLY A 1 241 ? 23.208 -4.484 -27.408 1.00 89.94 241 GLY A CA 1
ATOM 1974 C C . GLY A 1 241 ? 23.104 -4.432 -25.893 1.00 89.94 241 GLY A C 1
ATOM 1975 O O . GLY A 1 241 ? 23.187 -3.363 -25.295 1.00 89.94 241 GLY A O 1
ATOM 1976 N N . HIS A 1 242 ? 22.875 -5.590 -25.274 1.00 88.56 242 HIS A N 1
ATOM 1977 C CA . HIS A 1 242 ? 22.698 -5.710 -23.828 1.00 88.56 242 HIS A CA 1
ATOM 1978 C C . HIS A 1 242 ? 21.611 -4.775 -23.274 1.00 88.56 242 HIS A C 1
ATOM 1980 O O . HIS A 1 242 ? 21.770 -4.195 -22.195 1.00 88.56 242 HIS A O 1
ATOM 1986 N N . LEU A 1 243 ? 20.484 -4.633 -23.990 1.00 91.25 243 LEU A N 1
ATOM 1987 C CA . LEU A 1 243 ? 19.374 -3.800 -23.514 1.00 91.25 243 LEU A CA 1
ATOM 1988 C C . LEU A 1 243 ? 18.770 -4.355 -22.219 1.00 91.25 243 LEU A C 1
ATOM 1990 O O . LEU A 1 243 ? 18.163 -3.614 -21.444 1.00 91.25 243 LEU A O 1
ATOM 1994 N N . ASP A 1 244 ? 18.988 -5.639 -21.937 1.00 89.75 244 ASP A N 1
ATOM 1995 C CA . ASP A 1 244 ? 18.617 -6.258 -20.673 1.00 89.75 244 ASP A CA 1
ATOM 1996 C C . ASP A 1 244 ? 19.274 -5.563 -19.466 1.00 89.75 244 ASP A C 1
ATOM 1998 O O . ASP A 1 244 ? 18.642 -5.466 -18.413 1.00 89.75 244 ASP A O 1
ATOM 2002 N N . LYS A 1 245 ? 20.494 -5.019 -19.609 1.00 90.56 245 LYS A N 1
ATOM 2003 C CA . LYS A 1 245 ? 21.182 -4.275 -18.540 1.00 90.56 245 LYS A CA 1
ATOM 2004 C C . LYS A 1 245 ? 20.455 -2.972 -18.211 1.00 90.56 245 LYS A C 1
ATOM 2006 O O . LYS A 1 245 ? 20.089 -2.765 -17.057 1.00 90.56 245 LYS A O 1
ATOM 2011 N N . VAL A 1 246 ? 20.199 -2.118 -19.208 1.00 92.62 246 VAL A N 1
ATOM 2012 C CA . VAL A 1 246 ? 19.472 -0.852 -18.994 1.00 92.62 246 VAL A CA 1
ATOM 2013 C C . VAL A 1 246 ? 18.039 -1.099 -18.517 1.00 92.62 246 VAL A C 1
ATOM 2015 O O . VAL A 1 246 ? 17.560 -0.383 -17.641 1.00 92.62 246 VAL A O 1
ATOM 2018 N N . CYS A 1 247 ? 17.377 -2.164 -18.989 1.00 92.75 247 CYS A N 1
ATOM 2019 C CA . CYS A 1 247 ? 16.060 -2.558 -18.483 1.00 92.75 247 CYS A CA 1
ATOM 2020 C C . CYS A 1 247 ? 16.099 -2.933 -16.995 1.00 92.75 247 CYS A C 1
ATOM 2022 O O . CYS A 1 247 ? 15.193 -2.548 -16.259 1.00 92.75 247 CYS A O 1
ATOM 2024 N N . ARG A 1 248 ? 17.136 -3.652 -16.538 1.00 91.44 248 ARG A N 1
ATOM 2025 C CA . ARG A 1 248 ? 17.313 -3.971 -15.111 1.00 91.44 248 ARG A CA 1
ATOM 2026 C C . ARG A 1 248 ? 17.578 -2.723 -14.283 1.00 91.44 248 ARG A C 1
ATOM 2028 O O . ARG A 1 248 ? 16.877 -2.522 -13.303 1.00 91.44 248 ARG A O 1
ATOM 2035 N N . TYR A 1 249 ? 18.498 -1.855 -14.713 1.00 92.75 249 TYR A N 1
ATOM 2036 C CA . TYR A 1 249 ? 18.757 -0.590 -14.016 1.00 92.75 249 TYR A CA 1
ATOM 2037 C C . TYR A 1 249 ? 17.497 0.269 -13.904 1.00 92.75 249 TYR A C 1
ATOM 2039 O O . TYR A 1 249 ? 17.211 0.824 -12.848 1.00 92.75 249 TYR A O 1
ATOM 2047 N N . PHE A 1 250 ? 16.710 0.341 -14.977 1.00 95.50 250 PHE A N 1
ATOM 2048 C CA . PHE A 1 250 ? 15.429 1.032 -14.966 1.00 95.50 250 PHE A CA 1
ATOM 2049 C C . PHE A 1 250 ? 14.424 0.388 -14.003 1.00 95.50 250 PHE A C 1
ATOM 2051 O O . PHE A 1 250 ? 13.726 1.086 -13.269 1.00 95.50 250 PHE A O 1
ATOM 2058 N N . GLY A 1 251 ? 14.368 -0.943 -13.981 1.00 94.56 251 GLY A N 1
ATOM 2059 C CA . GLY A 1 251 ? 13.553 -1.698 -13.042 1.00 94.56 251 GLY A CA 1
ATOM 2060 C C . GLY A 1 251 ? 13.926 -1.424 -11.584 1.00 94.56 251 GLY A C 1
ATOM 2061 O O . GLY A 1 251 ? 13.051 -1.096 -10.786 1.00 94.56 251 GLY A O 1
ATOM 2062 N N . ASP A 1 252 ? 15.214 -1.491 -11.255 1.00 94.19 252 ASP A N 1
ATOM 2063 C CA . ASP A 1 252 ? 15.740 -1.192 -9.918 1.00 94.19 252 ASP A CA 1
ATOM 2064 C C . ASP A 1 252 ? 15.432 0.256 -9.513 1.00 94.19 252 ASP A C 1
ATOM 2066 O O . ASP A 1 252 ? 15.048 0.522 -8.374 1.00 94.19 252 ASP A O 1
ATOM 2070 N N . HIS A 1 253 ? 15.523 1.193 -10.460 1.00 95.50 253 HIS A N 1
ATOM 2071 C CA . HIS A 1 253 ? 15.167 2.589 -10.235 1.00 95.50 253 HIS A CA 1
ATOM 2072 C C . HIS A 1 253 ? 13.672 2.766 -9.925 1.00 95.50 253 HIS A C 1
ATOM 2074 O O . HIS A 1 253 ? 13.328 3.438 -8.953 1.00 95.50 253 HIS A O 1
ATOM 2080 N N . ILE A 1 254 ? 12.774 2.115 -10.678 1.00 96.38 254 ILE A N 1
ATOM 2081 C CA . ILE A 1 254 ? 11.335 2.101 -10.362 1.00 96.38 254 ILE A CA 1
ATOM 2082 C C . ILE A 1 254 ? 11.102 1.590 -8.938 1.00 96.38 254 ILE A C 1
ATOM 2084 O O . ILE A 1 254 ? 10.355 2.207 -8.181 1.00 96.38 254 ILE A O 1
ATOM 2088 N N . ILE A 1 255 ? 11.737 0.476 -8.567 1.00 96.19 255 ILE A N 1
ATOM 2089 C CA . ILE A 1 255 ? 11.583 -0.123 -7.238 1.00 96.19 255 ILE A CA 1
ATOM 2090 C C . ILE A 1 255 ? 12.079 0.826 -6.143 1.00 96.19 255 ILE A C 1
ATOM 2092 O O . ILE A 1 255 ? 11.390 0.996 -5.139 1.00 96.19 255 ILE A O 1
ATOM 2096 N N . MET A 1 256 ? 13.218 1.488 -6.352 1.00 95.62 256 MET A N 1
ATOM 2097 C CA . MET A 1 256 ? 13.749 2.489 -5.426 1.00 95.62 256 MET A CA 1
ATOM 2098 C C . MET A 1 256 ? 12.781 3.667 -5.232 1.00 95.62 256 MET A C 1
ATOM 2100 O O . MET A 1 256 ? 12.557 4.091 -4.100 1.00 95.62 256 MET A O 1
ATOM 2104 N N . GLU A 1 257 ? 12.199 4.208 -6.304 1.00 96.19 257 GLU A N 1
ATOM 2105 C CA . GLU A 1 257 ? 11.265 5.337 -6.188 1.00 96.19 257 GLU A CA 1
ATOM 2106 C C . GLU A 1 257 ? 9.932 4.933 -5.543 1.00 96.19 257 GLU A C 1
ATOM 2108 O O . GLU A 1 257 ? 9.356 5.707 -4.774 1.00 96.19 257 GLU A O 1
ATOM 2113 N N . ILE A 1 258 ? 9.464 3.702 -5.781 1.00 95.50 258 ILE A N 1
ATOM 2114 C CA . ILE A 1 258 ? 8.319 3.134 -5.057 1.00 95.50 258 ILE A CA 1
ATOM 2115 C C . ILE A 1 258 ? 8.635 3.023 -3.564 1.00 95.50 258 ILE A C 1
ATOM 2117 O O . ILE A 1 258 ? 7.834 3.470 -2.744 1.00 95.50 258 ILE A O 1
ATOM 2121 N N . ASP A 1 259 ? 9.801 2.484 -3.206 1.00 94.31 259 ASP A N 1
ATOM 2122 C CA . ASP A 1 259 ? 10.234 2.336 -1.816 1.00 94.31 259 ASP A CA 1
ATOM 2123 C C . ASP A 1 259 ? 10.261 3.685 -1.082 1.00 94.31 259 ASP A C 1
ATOM 2125 O O . ASP A 1 259 ? 9.614 3.844 -0.045 1.00 94.31 259 ASP A O 1
ATOM 2129 N N . LYS A 1 260 ? 10.897 4.699 -1.683 1.00 92.50 260 LYS A N 1
ATOM 2130 C CA . LYS A 1 260 ? 10.931 6.071 -1.148 1.00 92.50 260 LYS A CA 1
ATOM 2131 C C . LYS A 1 260 ? 9.536 6.659 -0.955 1.00 92.50 260 LYS A C 1
ATOM 2133 O O . LYS A 1 260 ? 9.290 7.337 0.040 1.00 92.50 260 LYS A O 1
ATOM 2138 N N . ALA A 1 261 ? 8.633 6.452 -1.914 1.00 92.44 261 ALA A N 1
ATOM 2139 C CA . ALA A 1 261 ? 7.287 7.006 -1.842 1.00 92.44 261 ALA A CA 1
ATOM 2140 C C . ALA A 1 261 ? 6.435 6.312 -0.770 1.00 92.44 261 ALA A C 1
ATOM 2142 O O . ALA A 1 261 ? 5.733 6.994 -0.025 1.00 92.44 261 ALA A O 1
ATOM 2143 N N . LEU A 1 262 ? 6.491 4.979 -0.680 1.00 91.88 262 LEU A N 1
ATOM 2144 C CA . LEU A 1 262 ? 5.666 4.193 0.242 1.00 91.88 262 LEU A CA 1
ATOM 2145 C C . LEU A 1 262 ? 6.175 4.224 1.688 1.00 91.88 262 LEU A C 1
ATOM 2147 O O . LEU A 1 262 ? 5.350 4.205 2.601 1.00 91.88 262 LEU A O 1
ATOM 2151 N N . ASN A 1 263 ? 7.491 4.317 1.898 1.00 87.81 263 ASN A N 1
ATOM 2152 C CA . ASN A 1 263 ? 8.117 4.351 3.225 1.00 87.81 263 ASN A CA 1
ATOM 2153 C C . ASN A 1 263 ? 8.402 5.779 3.733 1.00 87.81 263 ASN A C 1
ATOM 2155 O O . ASN A 1 263 ? 9.125 5.957 4.713 1.00 87.81 263 ASN A O 1
ATOM 2159 N N . ASP A 1 264 ? 7.841 6.808 3.091 1.00 85.06 264 ASP A N 1
ATOM 2160 C CA . ASP A 1 264 ? 7.914 8.188 3.574 1.00 85.06 264 ASP A CA 1
ATOM 2161 C C . ASP A 1 264 ? 7.349 8.291 5.004 1.00 85.06 264 ASP A C 1
ATOM 2163 O O . ASP A 1 264 ? 6.215 7.899 5.272 1.00 85.06 264 ASP A O 1
ATOM 2167 N N . ALA A 1 265 ? 8.129 8.830 5.940 1.00 68.12 265 ALA A N 1
ATOM 2168 C CA . ALA A 1 265 ? 7.748 8.866 7.352 1.00 68.12 265 ALA A CA 1
ATOM 2169 C C . ALA A 1 265 ? 6.488 9.707 7.639 1.00 68.12 265 ALA A C 1
ATOM 2171 O O . ALA A 1 265 ? 5.779 9.429 8.600 1.00 68.12 265 ALA A O 1
ATOM 2172 N N . ASN A 1 266 ? 6.199 10.723 6.819 1.00 68.19 266 ASN A N 1
ATOM 2173 C CA . ASN A 1 266 ? 5.091 11.657 7.047 1.00 68.19 266 ASN A CA 1
ATOM 2174 C C . ASN A 1 266 ? 3.881 11.369 6.154 1.00 68.19 266 ASN A C 1
ATOM 2176 O O . ASN A 1 266 ? 2.751 11.725 6.485 1.00 68.19 266 ASN A O 1
ATOM 2180 N N . HIS A 1 267 ? 4.118 10.777 4.985 1.00 75.69 267 HIS A N 1
ATOM 2181 C CA . HIS A 1 267 ? 3.097 10.594 3.952 1.00 75.69 267 HIS A CA 1
ATOM 2182 C C . HIS A 1 267 ? 3.075 9.188 3.353 1.00 75.69 267 HIS A C 1
ATOM 2184 O O . HIS A 1 267 ? 2.346 8.949 2.393 1.00 75.69 267 HIS A O 1
ATOM 2190 N N . GLY A 1 268 ? 3.880 8.276 3.889 1.00 82.75 268 GLY A N 1
ATOM 2191 C CA . GLY A 1 268 ? 3.943 6.887 3.472 1.00 82.75 268 GLY A CA 1
ATOM 2192 C C . GLY A 1 268 ? 2.758 6.079 3.977 1.00 82.75 268 GLY A C 1
ATOM 2193 O O . GLY A 1 268 ? 1.892 6.551 4.716 1.00 82.75 268 GLY A O 1
ATOM 2194 N N . VAL A 1 269 ? 2.723 4.818 3.569 1.00 89.00 269 VAL A N 1
ATOM 2195 C CA . VAL A 1 269 ? 1.596 3.923 3.837 1.00 89.00 269 VAL A CA 1
ATOM 2196 C C . VAL A 1 269 ? 1.378 3.724 5.329 1.00 89.00 269 VAL A C 1
ATOM 2198 O O . VAL A 1 269 ? 0.242 3.778 5.794 1.00 89.00 269 VAL A O 1
ATOM 2201 N N . ASN A 1 270 ? 2.463 3.523 6.078 1.00 87.69 270 ASN A N 1
ATOM 2202 C CA . ASN A 1 270 ? 2.384 3.284 7.510 1.00 87.69 270 ASN A CA 1
ATOM 2203 C C . ASN A 1 270 ? 1.719 4.453 8.248 1.00 87.69 270 ASN A C 1
ATOM 2205 O O . ASN A 1 270 ? 0.753 4.230 8.971 1.00 87.69 270 ASN A O 1
ATOM 2209 N N . ALA A 1 271 ? 2.172 5.684 7.994 1.00 85.75 271 ALA A N 1
ATOM 2210 C CA . ALA A 1 271 ? 1.623 6.886 8.617 1.00 85.75 271 ALA A CA 1
ATOM 2211 C C . ALA A 1 271 ? 0.110 7.016 8.371 1.00 85.75 271 ALA A C 1
ATOM 2213 O O . ALA A 1 271 ? -0.656 7.238 9.306 1.00 85.75 271 ALA A O 1
ATOM 2214 N N . LEU A 1 272 ? -0.337 6.781 7.132 1.00 88.06 272 LEU A N 1
ATOM 2215 C CA . LEU A 1 272 ? -1.756 6.855 6.768 1.00 88.06 272 LEU A CA 1
ATOM 2216 C C . LEU A 1 272 ? -2.600 5.728 7.394 1.00 88.06 272 LEU A C 1
ATOM 2218 O O . LEU A 1 272 ? -3.773 5.937 7.716 1.00 88.06 272 LEU A O 1
ATOM 2222 N N . LEU A 1 273 ? -2.034 4.527 7.557 1.00 86.94 273 LEU A N 1
ATOM 2223 C CA . LEU A 1 273 ? -2.708 3.415 8.234 1.00 86.94 273 LEU A CA 1
ATOM 2224 C C . LEU A 1 273 ? -2.826 3.653 9.743 1.00 86.94 273 LEU A C 1
ATOM 2226 O O . LEU A 1 273 ? -3.880 3.365 10.306 1.00 86.94 273 LEU A O 1
ATOM 2230 N N . VAL A 1 274 ? -1.779 4.192 10.376 1.00 84.50 274 VAL A N 1
ATOM 2231 C CA . VAL A 1 274 ? -1.781 4.558 11.802 1.00 84.50 274 VAL A CA 1
ATOM 2232 C C . VAL A 1 274 ? -2.827 5.638 12.068 1.00 84.50 274 VAL A C 1
ATOM 2234 O O . VAL A 1 274 ? -3.707 5.414 12.889 1.00 84.50 274 VAL A O 1
ATOM 2237 N N . GLU A 1 275 ? -2.829 6.726 11.290 1.00 83.56 275 GLU A N 1
ATOM 2238 C CA . GLU A 1 275 ? -3.836 7.799 11.385 1.00 83.56 275 GLU A CA 1
ATOM 2239 C C . GLU A 1 275 ? -5.271 7.248 11.291 1.00 83.56 275 GLU A C 1
ATOM 2241 O O . GLU A 1 275 ? -6.146 7.582 12.090 1.00 83.56 275 GLU A O 1
ATOM 2246 N N . THR A 1 276 ? -5.511 6.340 10.338 1.00 83.00 276 THR A N 1
ATOM 2247 C CA . THR A 1 276 ? -6.824 5.700 10.167 1.00 83.00 276 THR A CA 1
ATOM 2248 C C . THR A 1 276 ? -7.202 4.843 11.380 1.00 83.00 276 THR A C 1
ATOM 2250 O O . THR A 1 276 ? -8.364 4.818 11.792 1.00 83.00 276 THR A O 1
ATOM 2253 N N . PHE A 1 277 ? -6.242 4.103 11.936 1.00 84.69 277 PHE A N 1
ATOM 2254 C CA . PHE A 1 277 ? -6.481 3.237 13.085 1.00 84.69 277 PHE A CA 1
ATOM 2255 C C . PHE A 1 277 ? -6.706 4.035 14.373 1.00 84.69 277 PHE A C 1
ATOM 2257 O O . PHE A 1 277 ? -7.567 3.663 15.167 1.00 84.69 277 PHE A O 1
ATOM 2264 N N . ASP A 1 278 ? -6.003 5.150 14.557 1.00 82.88 278 ASP A N 1
ATOM 2265 C CA . ASP A 1 278 ? -6.187 6.046 15.699 1.00 82.88 278 ASP A CA 1
ATOM 2266 C C . ASP A 1 278 ? -7.594 6.641 15.718 1.00 82.88 278 ASP A C 1
ATOM 2268 O O . ASP A 1 278 ? -8.268 6.585 16.748 1.00 82.88 278 ASP A O 1
ATOM 2272 N N . LYS A 1 279 ? -8.098 7.091 14.563 1.00 82.81 279 LYS A N 1
ATOM 2273 C CA . LYS A 1 279 ? -9.481 7.566 14.449 1.00 82.81 279 LYS A CA 1
ATOM 2274 C C . LYS A 1 279 ? -10.504 6.463 14.735 1.00 82.81 279 LYS A C 1
ATOM 2276 O O . LYS A 1 279 ? -11.455 6.669 15.481 1.00 82.81 279 LYS A O 1
ATOM 2281 N N . PHE A 1 280 ? -10.278 5.255 14.219 1.00 84.88 280 PHE A N 1
ATOM 2282 C CA . PHE A 1 280 ? -11.128 4.107 14.548 1.00 84.88 280 PHE A CA 1
ATOM 2283 C C . PHE A 1 280 ? -11.120 3.778 16.055 1.00 84.88 280 PHE A C 1
ATOM 2285 O O . PHE A 1 280 ? -12.158 3.436 16.623 1.00 84.88 280 PHE A O 1
ATOM 2292 N N . ASN A 1 281 ? -9.971 3.905 16.726 1.00 83.12 281 ASN A N 1
ATOM 2293 C CA . ASN A 1 281 ? -9.878 3.735 18.178 1.00 83.12 281 ASN A CA 1
ATOM 2294 C C . ASN A 1 281 ? -10.621 4.835 18.943 1.00 83.12 281 ASN A C 1
ATOM 2296 O O . ASN A 1 281 ? -11.213 4.555 19.988 1.00 83.12 281 ASN A O 1
ATOM 2300 N N . GLU A 1 282 ? -10.603 6.069 18.443 1.00 82.81 282 GLU A N 1
ATOM 2301 C CA . GLU A 1 282 ? -11.388 7.170 19.000 1.00 82.81 282 GLU A CA 1
ATOM 2302 C C . GLU A 1 282 ? -12.892 6.885 18.897 1.00 82.81 282 GLU A C 1
ATOM 2304 O O . GLU A 1 282 ? -13.603 6.989 19.898 1.00 82.81 282 GLU A O 1
ATOM 2309 N N . ASP A 1 283 ? -13.365 6.409 17.743 1.00 86.06 283 ASP A N 1
ATOM 2310 C CA . ASP A 1 283 ? -14.764 6.010 17.551 1.00 86.06 283 ASP A CA 1
ATOM 2311 C C . ASP A 1 283 ? -15.171 4.873 18.505 1.00 86.06 283 ASP A C 1
ATOM 2313 O O . ASP A 1 283 ? -16.239 4.915 19.122 1.00 86.06 283 ASP A O 1
ATOM 2317 N N . ILE A 1 284 ? -14.293 3.878 18.693 1.00 85.88 284 ILE A N 1
ATOM 2318 C CA . ILE A 1 284 ? -14.483 2.819 19.695 1.00 85.88 284 ILE A CA 1
ATOM 2319 C C . ILE A 1 284 ? -14.619 3.410 21.094 1.00 85.88 284 ILE A C 1
ATOM 2321 O O . ILE A 1 284 ? -15.519 3.017 21.842 1.00 85.88 284 ILE A O 1
ATOM 2325 N N . ARG A 1 285 ? -13.717 4.323 21.470 1.00 83.25 285 ARG A N 1
ATOM 2326 C CA . ARG A 1 285 ? -13.724 4.952 22.791 1.00 83.25 285 ARG A CA 1
ATOM 2327 C C . ARG A 1 285 ? -15.044 5.678 23.007 1.00 83.25 285 ARG A C 1
ATOM 2329 O O . ARG A 1 285 ? -15.698 5.415 24.012 1.00 83.25 285 ARG A O 1
ATOM 2336 N N . ASN A 1 286 ? -15.460 6.502 22.051 1.00 85.56 286 ASN A N 1
ATOM 2337 C CA . ASN A 1 286 ? -16.704 7.265 22.107 1.00 85.56 286 ASN A CA 1
ATOM 2338 C C . ASN A 1 286 ? -17.927 6.355 22.303 1.00 85.56 286 ASN A C 1
ATOM 2340 O O . ASN A 1 286 ? -18.755 6.619 23.178 1.00 85.56 286 ASN A O 1
ATOM 2344 N N . GLU A 1 287 ? -18.010 5.245 21.567 1.00 88.25 287 GLU A N 1
ATOM 2345 C CA . GLU A 1 287 ? -19.101 4.277 21.729 1.00 88.25 287 GLU A CA 1
ATOM 2346 C C . GLU A 1 287 ? -19.064 3.590 23.107 1.00 88.25 287 GLU A C 1
ATOM 2348 O O . GLU A 1 287 ? -20.093 3.460 23.776 1.00 88.25 287 GLU A O 1
ATOM 2353 N N . LEU A 1 288 ? -17.880 3.203 23.599 1.00 83.94 288 LEU A N 1
ATOM 2354 C CA . LEU A 1 288 ? -17.727 2.633 24.944 1.00 83.94 288 LEU A CA 1
ATOM 2355 C C . LEU A 1 288 ? -18.135 3.620 26.045 1.00 83.94 288 LEU A C 1
ATOM 2357 O O . LEU A 1 288 ? -18.771 3.220 27.023 1.00 83.94 288 LEU A O 1
ATOM 2361 N N . GLU A 1 289 ? -17.828 4.909 25.893 1.00 82.38 289 GLU A N 1
ATOM 2362 C CA . GLU A 1 289 ? -18.267 5.927 26.846 1.00 82.38 289 GLU A CA 1
ATOM 2363 C C . GLU A 1 289 ? -19.790 6.004 26.951 1.00 82.38 289 GLU A C 1
ATOM 2365 O O . GLU A 1 289 ? -20.324 6.137 28.056 1.00 82.38 289 GLU A O 1
ATOM 2370 N N . LEU A 1 290 ? -20.498 5.906 25.821 1.00 86.00 290 LEU A N 1
ATOM 2371 C CA . LEU A 1 290 ? -21.960 5.890 25.805 1.00 86.00 290 LEU A CA 1
ATOM 2372 C C . LEU A 1 290 ? -22.502 4.680 26.566 1.00 86.00 290 LEU A C 1
ATOM 2374 O O . LEU A 1 290 ? -23.411 4.837 27.385 1.00 86.00 290 LEU A O 1
ATOM 2378 N N . LYS A 1 291 ? -21.901 3.498 26.377 1.00 84.50 291 LYS A N 1
ATOM 2379 C CA . LYS A 1 291 ? -22.264 2.296 27.143 1.00 84.50 291 LYS A CA 1
ATOM 2380 C C . LYS A 1 291 ? -22.032 2.492 28.642 1.00 84.50 291 LYS A C 1
ATOM 2382 O O . LYS A 1 291 ? -22.880 2.118 29.448 1.00 84.50 291 LYS A O 1
ATOM 2387 N N . PHE A 1 292 ? -20.935 3.124 29.046 1.00 79.62 292 PHE A N 1
ATOM 2388 C CA . PHE A 1 292 ? -20.634 3.341 30.466 1.00 79.62 292 PHE A CA 1
ATOM 2389 C C . PHE A 1 292 ? -21.539 4.371 31.139 1.00 79.62 292 PHE A C 1
ATOM 2391 O O . PHE A 1 292 ? -21.923 4.175 32.291 1.00 79.62 292 PHE A O 1
ATOM 2398 N N . ARG A 1 293 ? -22.003 5.395 30.413 1.00 81.31 293 ARG A N 1
ATOM 2399 C CA . ARG A 1 293 ? -23.023 6.323 30.936 1.00 81.31 293 ARG A CA 1
ATOM 2400 C C . ARG A 1 293 ? -24.317 5.609 31.331 1.00 81.31 293 ARG A C 1
ATOM 2402 O O . ARG A 1 293 ? -24.986 6.048 32.265 1.00 81.31 293 ARG A O 1
ATOM 2409 N N . ILE A 1 294 ? -24.667 4.511 30.654 1.00 82.12 294 ILE A N 1
ATOM 2410 C CA . ILE A 1 294 ? -25.818 3.680 31.034 1.00 82.12 294 ILE A CA 1
ATOM 2411 C C . ILE A 1 294 ? -25.585 3.101 32.432 1.00 82.12 294 ILE A C 1
ATOM 2413 O O . ILE A 1 294 ? -26.445 3.253 33.294 1.00 82.12 294 ILE A O 1
ATOM 2417 N N . ILE A 1 295 ? -24.411 2.515 32.687 1.00 76.75 295 ILE A N 1
ATOM 2418 C CA . ILE A 1 295 ? -24.062 1.954 34.002 1.00 76.75 295 ILE A CA 1
ATOM 2419 C C . ILE A 1 295 ? -24.075 3.038 35.085 1.00 76.75 295 ILE A C 1
ATOM 2421 O O . ILE A 1 295 ? -24.692 2.843 36.132 1.00 76.75 295 ILE A O 1
ATOM 2425 N N . ASP A 1 296 ? -23.469 4.199 34.824 1.00 74.88 296 ASP A N 1
ATOM 2426 C CA . ASP A 1 296 ? -23.437 5.313 35.780 1.00 74.88 296 ASP A CA 1
ATOM 2427 C C . ASP A 1 296 ? -24.843 5.790 36.174 1.00 74.88 296 ASP A C 1
ATOM 2429 O O . ASP A 1 296 ? -25.065 6.188 37.318 1.00 74.88 296 ASP A O 1
ATOM 2433 N N . ASN A 1 297 ? -25.806 5.739 35.249 1.00 78.69 297 ASN A N 1
ATOM 2434 C CA . ASN A 1 297 ? -27.197 6.092 35.533 1.00 78.69 297 ASN A CA 1
ATOM 2435 C C . ASN A 1 297 ? -27.899 5.072 36.441 1.00 78.69 297 ASN A C 1
ATOM 2437 O O . ASN A 1 297 ? -28.765 5.475 37.212 1.00 78.69 297 ASN A O 1
ATOM 2441 N N . TYR A 1 298 ? -27.518 3.792 36.399 1.00 72.25 298 TYR A N 1
ATOM 2442 C CA . TYR A 1 298 ? -28.034 2.771 37.322 1.00 72.25 298 TYR A CA 1
ATOM 2443 C C . TYR A 1 298 ? -27.376 2.812 38.710 1.00 72.25 298 TYR A C 1
ATOM 2445 O O . TYR A 1 298 ? -27.936 2.277 39.665 1.00 72.25 298 TYR A O 1
ATOM 2453 N N . LEU A 1 299 ? -26.185 3.407 38.830 1.00 66.31 299 LEU A N 1
ATOM 2454 C CA . LEU A 1 299 ? -25.420 3.490 40.082 1.00 66.31 299 LEU A CA 1
ATOM 2455 C C . LEU A 1 299 ? -25.671 4.778 40.889 1.00 66.31 299 LEU A C 1
ATOM 2457 O O . LEU A 1 299 ? -25.049 4.957 41.942 1.00 66.31 299 LEU A O 1
ATOM 2461 N N . LYS A 1 300 ? -26.515 5.690 40.395 1.00 63.28 300 LYS A N 1
ATOM 2462 C CA . LYS A 1 300 ? -26.980 6.892 41.109 1.00 63.28 300 LYS A CA 1
ATOM 2463 C C . LYS A 1 300 ? -28.216 6.582 41.941 1.00 63.28 300 LYS A C 1
ATOM 2465 O O . LYS A 1 300 ? -28.258 7.104 43.076 1.00 63.28 300 LYS A O 1
#